Protein AF-0000000084680412 (afdb_homodimer)

Secondary structure (DSSP, 8-state):
---EEEEEEEEES-HHHHHIIIIIIS-PEEEEEEEETTEEEEEEESSSSS-SEEEEE--SBS--TTBSEEEEEEEE-SSHHHHHHHHHHHHHTT--BSSSS-EESSTT-S-EEEEEE-TT--EEEEEESSS-TTS--S-SSS-GGG--/---EEEEEEEEES-HHHHHIIIIIIT-PEEEEEEEETTEEEEEEESSSSS-SEEEEE--SBS--TTBSEEEEEEEE-SSHHHHHHHHHHHHHTTPPBSSSS-EESSTT-S-EEEEEE-TT--EEEEEESSS-TTS--S-SSS-GGG--

Nearest PDB structures (foldseek):
  3ct8-assembly1_A-2  TM=6.977E-01  e=7.876E-08  Halalkalibacterium halodurans C-125
  3ey7-assembly1_B  TM=6.812E-01  e=2.584E-07  Vibrio cholerae
  3hnq-assembly1_A  TM=6.273E-01  e=2.012E-07  Salmonella enterica subsp. enterica serovar Typhimurium
  3ey8-assembly1_A  TM=6.634E-01  e=2.453E-06  Vibrio cholerae
  6p29-assembly1_A  TM=6.120E-01  e=6.672E-06  Pseudoalteromonas luteoviolacea

InterPro domains:
  IPR004360 Glyoxalase/fosfomycin resistance/dioxygenase domain [PF00903] (6-126)
  IPR018146 Glyoxalase I, conserved site [PS00934] (7-28)
  IPR029068 Glyoxalase/Bleomycin resistance protein/Dihydroxybiphenyl dioxygenase [G3DSA:3.10.180.10] (1-134)
  IPR029068 Glyoxalase/Bleomycin resistance protein/Dihydroxybiphenyl dioxygenase [SSF54593] (1-136)
  IPR037523 Vicinal oxygen chelate (VOC), core domain [PS51819] (4-129)
  IPR051332 Fosfomycin Resistance Enzymes [PTHR36113] (7-128)

Solvent-accessible surface area (backbone atoms only — not comparable to full-atom values): 14958 Å² total; per-residue (Å²): 139,61,53,37,86,45,30,40,30,28,19,29,67,47,56,67,65,49,43,50,44,46,32,68,63,63,54,34,37,80,74,48,73,51,61,49,100,86,33,39,34,37,32,24,12,56,80,63,92,54,57,43,38,33,42,33,37,62,15,79,41,53,40,60,68,52,25,14,33,44,53,33,44,30,28,32,39,94,36,58,70,55,47,50,52,46,48,52,47,38,51,75,71,65,47,52,61,72,50,85,59,64,29,6,37,30,71,66,27,37,26,20,32,36,38,33,32,50,98,49,54,37,41,35,32,45,26,23,76,49,82,19,43,86,29,56,33,93,30,85,81,39,57,36,87,75,73,110,138,62,52,36,85,45,30,40,30,29,20,29,66,46,57,68,64,48,46,52,44,46,32,68,62,62,54,35,38,82,74,47,72,52,61,48,100,85,33,40,36,36,31,24,13,56,81,62,93,54,58,44,38,30,40,33,37,60,16,79,39,54,42,60,68,52,25,15,33,43,52,33,45,29,28,29,38,92,37,57,68,56,47,51,52,47,48,54,47,38,50,75,71,64,46,54,60,72,52,84,59,62,27,7,38,30,71,67,27,37,26,20,31,36,37,32,33,50,98,48,55,37,41,35,33,46,27,24,77,49,83,18,42,85,30,57,33,92,31,86,81,38,57,35,89,76,71,110

Organism: Streptomyces collinus (strain DSM 40733 / Tue 365) (NCBI:txid1214242)

pLDDT: mean 94.92, std 5.34, range [58.56, 98.81]

Sequence (296 aa):
MTLRTGHTGLNVTDLDRSLAFYRDVLGFALLAEGKEDDRRFAFLGDGGDLPVLTLWQQADGGYDGSRAGLHHLAFTADTVERVREYETALRAAGAEFAHEGLVAHREGSASGGIFFHDPDGIRLEISVPDGAEGAPAPHASAPTCGFFMTLRTGHTGLNVTDLDRSLAFYRDVLGFALLAEGKEDDRRFAFLGDGGDLPVLTLWQQADGGYDGSRAGLHHLAFTADTVERVREYETALRAAGAEFAHEGLVAHREGSASGGIFFHDPDGIRLEISVPDGAEGAPAPHASAPTCGFF

Radius of gyration: 18.23 Å; Cα contacts (8 Å, |Δi|>4): 781; chains: 2; bounding box: 41×48×37 Å

Structure (mmCIF, N/CA/C/O backbone):
data_AF-0000000084680412-model_v1
#
loop_
_entity.id
_entity.type
_entity.pdbx_description
1 polymer 'Lactoylglutathione lyase'
#
loop_
_atom_site.group_PDB
_atom_site.id
_atom_site.type_symbol
_atom_site.label_atom_id
_atom_site.label_alt_id
_atom_site.label_comp_id
_atom_site.label_asym_id
_atom_site.label_entity_id
_atom_site.label_seq_id
_atom_site.pdbx_PDB_ins_code
_atom_site.Cartn_x
_atom_site.Cartn_y
_atom_site.Cartn_z
_atom_site.occupancy
_atom_site.B_iso_or_equiv
_atom_site.auth_seq_id
_atom_site.auth_comp_id
_atom_site.auth_asym_id
_atom_site.auth_atom_id
_atom_site.pdbx_PDB_model_num
ATOM 1 N N . MET A 1 1 ? -9.719 -17.891 7.43 1 58.56 1 MET A N 1
ATOM 2 C CA . MET A 1 1 ? -8.297 -17.625 7.559 1 58.56 1 MET A CA 1
ATOM 3 C C . MET A 1 1 ? -7.906 -16.375 6.762 1 58.56 1 MET A C 1
ATOM 5 O O . MET A 1 1 ? -8.234 -16.2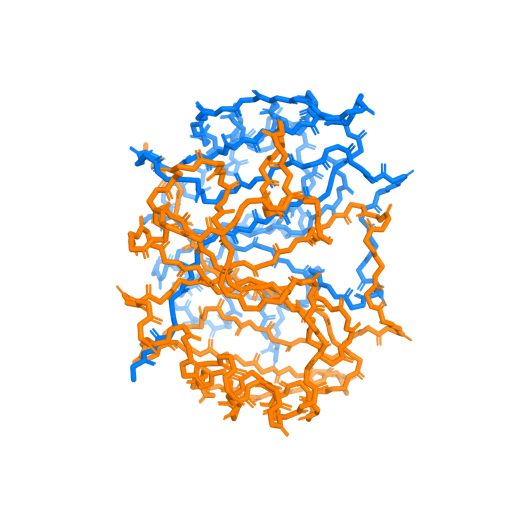66 5.582 1 58.56 1 MET A O 1
ATOM 9 N N . THR A 1 2 ? -7.551 -15.227 7.453 1 80.19 2 THR A N 1
ATOM 10 C CA . THR A 1 2 ? -7.656 -13.867 6.945 1 80.19 2 THR A CA 1
ATOM 11 C C . THR A 1 2 ? -6.297 -13.359 6.473 1 80.19 2 THR A C 1
ATOM 13 O O . THR A 1 2 ? -5.27 -13.641 7.098 1 80.19 2 THR A O 1
ATOM 16 N N . LEU A 1 3 ? -6.168 -12.93 5.285 1 93.12 3 LEU A N 1
ATOM 17 C CA . LEU A 1 3 ? -4.973 -12.273 4.773 1 93.12 3 LEU A CA 1
ATOM 18 C C . LEU A 1 3 ? -4.594 -11.078 5.641 1 93.12 3 LEU A C 1
ATOM 20 O O . LEU A 1 3 ? -5.473 -10.367 6.145 1 93.12 3 LEU A O 1
ATOM 24 N N . ARG A 1 4 ? -3.287 -10.984 5.805 1 93.75 4 ARG A N 1
ATOM 25 C CA . ARG A 1 4 ? -2.768 -9.812 6.504 1 93.75 4 ARG A CA 1
ATOM 26 C C . ARG A 1 4 ? -1.977 -8.922 5.559 1 93.75 4 ARG A C 1
ATOM 28 O O . ARG A 1 4 ? -1.575 -9.352 4.477 1 93.75 4 ARG A O 1
ATOM 35 N N . THR A 1 5 ? -1.816 -7.73 6.016 1 94.75 5 THR A N 1
ATOM 36 C CA . THR A 1 5 ? -0.982 -6.824 5.234 1 94.75 5 THR A CA 1
ATOM 37 C C . THR A 1 5 ? 0.46 -7.324 5.188 1 94.75 5 THR A C 1
ATOM 39 O O . THR A 1 5 ? 1.017 -7.727 6.211 1 94.75 5 THR A O 1
ATOM 42 N N . GLY A 1 6 ? 1.019 -7.379 4.074 1 95.88 6 GLY A N 1
ATOM 43 C CA . GLY A 1 6 ? 2.436 -7.652 3.898 1 95.88 6 GLY A CA 1
ATOM 44 C C . GLY A 1 6 ? 3.266 -6.402 3.676 1 95.88 6 GLY A C 1
ATOM 45 O O . GLY A 1 6 ? 3.377 -5.559 4.566 1 95.88 6 GLY A O 1
ATOM 46 N N . HIS A 1 7 ? 3.822 -6.277 2.406 1 97.25 7 HIS A N 1
ATOM 47 C CA . HIS A 1 7 ? 4.586 -5.082 2.072 1 97.25 7 HIS A CA 1
ATOM 48 C C . HIS A 1 7 ? 3.973 -4.352 0.88 1 97.25 7 HIS A C 1
ATOM 50 O O . HIS A 1 7 ? 3.178 -4.934 0.135 1 97.25 7 HIS A O 1
ATOM 56 N N . THR A 1 8 ? 4.324 -3.137 0.812 1 98.5 8 THR A N 1
ATOM 57 C CA . THR A 1 8 ? 3.926 -2.314 -0.326 1 98.5 8 THR A CA 1
ATOM 58 C C . THR A 1 8 ? 5.145 -1.908 -1.15 1 98.5 8 THR A C 1
ATOM 60 O O . THR A 1 8 ? 6.145 -1.439 -0.602 1 98.5 8 THR A O 1
ATOM 63 N N . GLY A 1 9 ? 5.078 -2.195 -2.414 1 98.56 9 GLY A N 1
ATOM 64 C CA . GLY A 1 9 ? 6.082 -1.687 -3.334 1 98.56 9 GLY A CA 1
ATOM 65 C C . GLY A 1 9 ? 5.68 -0.381 -3.994 1 98.56 9 GLY A C 1
ATOM 66 O O . GLY A 1 9 ? 4.535 -0.222 -4.422 1 98.56 9 GLY A O 1
ATOM 67 N N . LEU A 1 10 ? 6.59 0.512 -4.121 1 98.81 10 LEU A N 1
ATOM 68 C CA . LEU A 1 10 ? 6.363 1.787 -4.797 1 98.81 10 LEU A CA 1
ATOM 69 C C . LEU A 1 10 ? 7.305 1.951 -5.98 1 98.81 10 LEU A C 1
ATOM 71 O O . LEU A 1 10 ? 8.5 1.675 -5.871 1 98.81 10 LEU A O 1
ATOM 75 N N . ASN A 1 11 ? 6.727 2.324 -7.082 1 98.56 11 ASN A N 1
ATOM 76 C CA . ASN A 1 11 ? 7.559 2.863 -8.148 1 98.56 11 ASN A CA 1
ATOM 77 C C . ASN A 1 11 ? 8.008 4.289 -7.844 1 98.56 11 ASN A C 1
ATOM 79 O O . ASN A 1 11 ? 7.207 5.125 -7.434 1 98.56 11 ASN A O 1
ATOM 83 N N . VAL A 1 12 ? 9.25 4.559 -8.094 1 98.69 12 VAL A N 1
ATOM 84 C CA . VAL A 1 12 ? 9.773 5.898 -7.867 1 98.69 12 VAL A CA 1
ATOM 85 C C . VAL A 1 12 ? 10.625 6.332 -9.062 1 98.69 12 VAL A C 1
ATOM 87 O O . VAL A 1 12 ? 11.078 5.496 -9.844 1 98.69 12 VAL A O 1
ATOM 90 N N . THR A 1 13 ? 10.836 7.633 -9.234 1 98.62 13 THR A N 1
ATOM 91 C CA . THR A 1 13 ? 11.602 8.156 -10.367 1 98.62 13 THR A CA 1
ATOM 92 C C . THR A 1 13 ? 13.094 8.188 -10.039 1 98.62 13 THR A C 1
ATOM 94 O O . THR A 1 13 ? 13.93 8.102 -10.945 1 98.62 13 THR A O 1
ATOM 97 N N . ASP A 1 14 ? 13.438 8.32 -8.789 1 98.56 14 ASP A N 1
ATOM 98 C CA . ASP A 1 14 ? 14.812 8.445 -8.312 1 98.56 14 ASP A CA 1
ATOM 99 C C . ASP A 1 14 ? 14.977 7.785 -6.945 1 98.56 14 ASP A C 1
ATOM 101 O O . ASP A 1 14 ? 14.477 8.297 -5.938 1 98.56 14 ASP A O 1
ATOM 105 N N . LEU A 1 15 ? 15.742 6.68 -6.879 1 98.62 15 LEU A N 1
ATOM 106 C CA . LEU A 1 15 ? 15.828 5.867 -5.672 1 98.62 15 LEU A CA 1
ATOM 107 C C . LEU A 1 15 ? 16.547 6.625 -4.555 1 98.62 15 LEU A C 1
ATOM 109 O O . LEU A 1 15 ? 16.125 6.559 -3.395 1 98.62 15 LEU A O 1
ATOM 113 N N . ASP A 1 16 ? 17.578 7.352 -4.91 1 98.62 16 ASP A N 1
ATOM 114 C CA . ASP A 1 16 ? 18.328 8.078 -3.893 1 98.62 16 ASP A CA 1
ATOM 115 C C . ASP A 1 16 ? 17.453 9.133 -3.221 1 98.62 16 ASP A C 1
ATOM 117 O O . ASP A 1 16 ? 17.484 9.289 -1.997 1 98.62 16 ASP A O 1
ATOM 121 N N . ARG A 1 17 ? 16.766 9.828 -3.996 1 98.56 17 ARG A N 1
ATOM 122 C CA . ARG A 1 17 ? 15.867 10.852 -3.479 1 98.56 17 ARG A CA 1
ATOM 123 C C . ARG A 1 17 ? 14.789 10.242 -2.594 1 98.56 17 ARG A C 1
ATOM 125 O O . ARG A 1 17 ? 14.477 10.773 -1.525 1 98.56 17 ARG A O 1
ATOM 132 N N . SER A 1 18 ? 14.242 9.164 -3.049 1 98.81 18 SER A N 1
ATOM 133 C CA . SER A 1 18 ? 13.203 8.492 -2.271 1 98.81 18 SER A CA 1
ATOM 134 C C . SER A 1 18 ? 13.773 7.898 -0.989 1 98.81 18 SER A C 1
ATOM 136 O O . SER A 1 18 ? 13.125 7.934 0.058 1 98.81 18 SER A O 1
ATOM 138 N N . LEU A 1 19 ? 14.938 7.336 -1.037 1 98.56 19 LEU A N 1
ATOM 139 C CA . LEU A 1 19 ? 15.578 6.801 0.162 1 98.56 19 LEU A CA 1
ATOM 140 C C . LEU A 1 19 ? 15.828 7.91 1.18 1 98.56 19 LEU A C 1
ATOM 142 O O . LEU A 1 19 ? 15.625 7.711 2.381 1 98.56 19 LEU A O 1
ATOM 146 N N . ALA A 1 20 ? 16.281 9.023 0.717 1 98.38 20 ALA A N 1
ATOM 147 C CA . ALA A 1 20 ? 16.484 10.156 1.609 1 98.38 20 ALA A CA 1
ATOM 148 C C . ALA A 1 20 ? 15.188 10.516 2.344 1 98.38 20 ALA A C 1
ATOM 150 O O . ALA A 1 20 ? 15.219 10.859 3.527 1 98.38 20 ALA A O 1
ATOM 151 N N . PHE A 1 21 ? 14.125 10.383 1.693 1 98.62 21 PHE A N 1
ATOM 152 C CA . PHE A 1 21 ? 12.836 10.734 2.27 1 98.62 21 PHE A CA 1
ATOM 153 C C . PHE A 1 21 ? 12.352 9.641 3.213 1 98.62 21 PHE A C 1
ATOM 155 O O . PHE A 1 21 ? 12.094 9.898 4.391 1 98.62 21 PHE A O 1
ATOM 162 N N . TYR A 1 22 ? 12.242 8.398 2.76 1 98.38 22 TYR A N 1
ATOM 163 C CA . TYR A 1 22 ? 11.625 7.32 3.521 1 98.38 22 TYR A CA 1
ATOM 164 C C . TYR A 1 22 ? 12.555 6.828 4.625 1 98.38 22 TYR A C 1
ATOM 166 O O . TYR A 1 22 ? 12.102 6.488 5.719 1 98.38 22 TYR A O 1
ATOM 174 N N . ARG A 1 23 ? 13.797 6.766 4.348 1 97.31 23 ARG A N 1
ATOM 175 C CA . ARG A 1 23 ? 14.758 6.301 5.34 1 97.31 23 ARG A CA 1
ATOM 176 C C . ARG A 1 23 ? 15.109 7.414 6.324 1 97.31 23 ARG A C 1
ATOM 178 O O . ARG A 1 23 ? 14.984 7.238 7.539 1 97.31 23 ARG A O 1
ATOM 185 N N . ASP A 1 24 ? 15.438 8.555 5.809 1 97 24 ASP A N 1
ATOM 186 C CA . ASP A 1 24 ? 16.047 9.57 6.664 1 97 24 ASP A CA 1
ATOM 187 C C . ASP A 1 24 ? 14.969 10.43 7.328 1 97 24 ASP A C 1
ATOM 189 O O . ASP A 1 24 ? 15.133 10.859 8.469 1 97 24 ASP A O 1
ATOM 193 N N . VAL A 1 25 ? 13.914 10.75 6.641 1 97.44 25 VAL A N 1
ATOM 194 C CA . VAL A 1 25 ? 12.875 11.609 7.199 1 97.44 25 VAL A CA 1
ATOM 195 C C . VAL A 1 25 ? 11.859 10.766 7.953 1 97.44 25 VAL A C 1
ATOM 197 O O . VAL A 1 25 ? 11.531 11.055 9.109 1 97.44 25 VAL A O 1
ATOM 200 N N . LEU A 1 26 ? 11.406 9.656 7.328 1 97.5 26 LEU A N 1
ATOM 201 C CA . LEU A 1 26 ? 10.359 8.859 7.953 1 97.5 26 LEU A CA 1
ATOM 202 C C . LEU A 1 26 ? 10.953 7.797 8.875 1 97.5 26 LEU A C 1
ATOM 204 O O . LEU A 1 26 ? 10.258 7.23 9.711 1 97.5 26 LEU A O 1
ATOM 208 N N . GLY A 1 27 ? 12.211 7.406 8.672 1 96.56 27 GLY A N 1
ATOM 209 C CA . GLY A 1 27 ? 12.922 6.609 9.656 1 96.56 27 GLY A CA 1
ATOM 210 C C . GLY A 1 27 ? 12.836 5.117 9.391 1 96.56 27 GLY A C 1
ATOM 211 O O . GLY A 1 27 ? 13.094 4.305 10.281 1 96.56 27 GLY A O 1
ATOM 212 N N . PHE A 1 28 ? 12.445 4.727 8.195 1 97.38 28 PHE A N 1
ATOM 213 C CA . PHE A 1 28 ? 12.469 3.303 7.871 1 97.38 28 PHE A CA 1
ATOM 214 C C . PHE A 1 28 ? 13.898 2.791 7.781 1 97.38 28 PHE A C 1
ATOM 216 O O . PHE A 1 28 ? 14.797 3.512 7.336 1 97.38 28 PHE A O 1
ATOM 223 N N . ALA A 1 29 ? 14.07 1.533 8.141 1 96.81 29 ALA A N 1
ATOM 224 C CA . ALA A 1 29 ? 15.391 0.913 8.102 1 96.81 29 ALA A CA 1
ATOM 225 C C . ALA A 1 29 ? 15.68 0.33 6.727 1 96.81 29 ALA A C 1
ATOM 227 O O . ALA A 1 29 ? 14.844 -0.38 6.156 1 96.81 29 ALA A O 1
ATOM 228 N N . LEU A 1 30 ? 16.859 0.598 6.211 1 97.25 30 LEU A N 1
ATOM 229 C CA . LEU A 1 30 ? 17.281 -0.023 4.961 1 97.25 30 LEU A CA 1
ATOM 230 C C . LEU A 1 30 ? 17.719 -1.466 5.195 1 97.25 30 LEU A C 1
ATOM 232 O O . LEU A 1 30 ? 18.688 -1.717 5.918 1 97.25 30 LEU A O 1
ATOM 236 N N . LEU A 1 31 ? 17.062 -2.354 4.598 1 96.94 31 LEU A N 1
ATOM 237 C CA . LEU A 1 31 ? 17.359 -3.77 4.789 1 96.94 31 LEU A CA 1
ATOM 238 C C . LEU A 1 31 ? 18.266 -4.289 3.678 1 96.94 31 LEU A C 1
ATOM 240 O O . LEU A 1 31 ? 19.125 -5.141 3.92 1 96.94 31 LEU A O 1
ATOM 244 N N . ALA A 1 32 ? 17.969 -3.865 2.467 1 95.94 32 ALA A N 1
ATOM 245 C CA . ALA A 1 32 ? 18.719 -4.316 1.303 1 95.94 32 ALA A CA 1
ATOM 246 C C . ALA A 1 32 ? 18.578 -3.34 0.14 1 95.94 32 ALA A C 1
ATOM 248 O O . ALA A 1 32 ? 17.594 -2.609 0.054 1 95.94 32 ALA A O 1
ATOM 249 N N . GLU A 1 33 ? 19.562 -3.301 -0.66 1 96.31 33 GLU A N 1
ATOM 250 C CA . GLU A 1 33 ? 19.562 -2.586 -1.934 1 96.31 33 GLU A CA 1
ATOM 251 C C . GLU A 1 33 ? 20.141 -3.453 -3.051 1 96.31 33 GLU A C 1
ATOM 253 O O . GLU A 1 33 ? 20.953 -4.34 -2.799 1 96.31 33 GLU A O 1
ATOM 258 N N . GLY A 1 34 ? 19.641 -3.156 -4.223 1 94.75 34 GLY A N 1
ATOM 259 C CA . GLY A 1 34 ? 20.156 -3.896 -5.363 1 94.75 34 GLY A CA 1
ATOM 260 C C . GLY A 1 34 ? 19.766 -3.287 -6.699 1 94.75 34 GLY A C 1
ATOM 261 O O . GLY A 1 34 ? 19.297 -2.146 -6.754 1 94.75 34 GLY A O 1
ATOM 262 N N . LYS A 1 35 ? 20.172 -3.984 -7.672 1 92.38 35 LYS A N 1
ATOM 263 C CA . LYS A 1 35 ? 19.844 -3.568 -9.031 1 92.38 35 LYS A CA 1
ATOM 264 C C . LYS A 1 35 ? 19.656 -4.773 -9.945 1 92.38 35 LYS A C 1
ATOM 266 O O . LYS A 1 35 ? 20.219 -5.84 -9.703 1 92.38 35 LYS A O 1
ATOM 271 N N . GLU A 1 36 ? 18.703 -4.574 -10.828 1 85.62 36 GLU A N 1
ATOM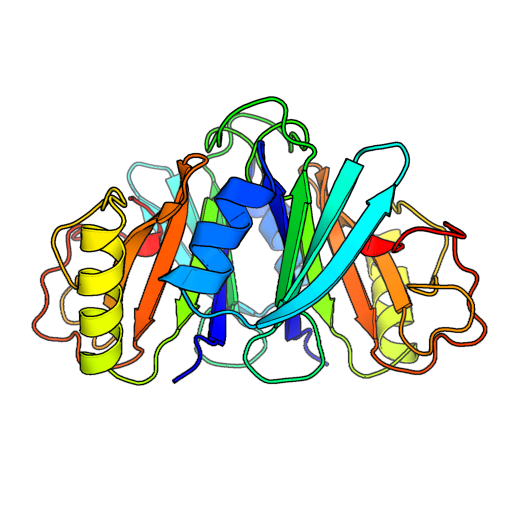 272 C CA . GLU A 1 36 ? 18.531 -5.48 -11.953 1 85.62 36 GLU A CA 1
ATOM 273 C C . GLU A 1 36 ? 18.5 -4.715 -13.273 1 85.62 36 GLU A C 1
ATOM 275 O O . GLU A 1 36 ? 17.688 -3.816 -13.461 1 85.62 36 GLU A O 1
ATOM 280 N N . ASP A 1 37 ? 19.25 -5.172 -14.289 1 83.81 37 ASP A N 1
ATOM 281 C CA . ASP A 1 37 ? 19.359 -4.52 -15.594 1 83.81 37 ASP A CA 1
ATOM 282 C C . ASP A 1 37 ? 19.359 -3 -15.445 1 83.81 37 ASP A C 1
ATOM 284 O O . ASP A 1 37 ? 18.625 -2.303 -16.141 1 83.81 37 ASP A O 1
ATOM 288 N N . ASP A 1 38 ? 19.938 -2.436 -14.477 1 83 38 ASP A N 1
ATOM 289 C CA . ASP A 1 38 ? 20.172 -1.017 -14.219 1 83 38 ASP A CA 1
ATOM 290 C C . ASP A 1 38 ? 19 -0.4 -13.453 1 83 38 ASP A C 1
ATOM 292 O O . ASP A 1 38 ? 18.969 0.811 -13.227 1 83 38 ASP A O 1
ATOM 296 N N . ARG A 1 39 ? 18.031 -1.213 -13.211 1 89.75 39 ARG A N 1
ATOM 297 C CA . ARG A 1 39 ? 16.938 -0.73 -12.375 1 89.75 39 ARG A CA 1
ATOM 298 C C . ARG A 1 39 ? 17.203 -1.004 -10.898 1 89.75 39 ARG A C 1
ATOM 300 O O . ARG A 1 39 ? 17.172 -2.156 -10.461 1 89.75 39 ARG A O 1
ATOM 307 N N . ARG A 1 40 ? 17.359 -0.005 -10.188 1 97.19 40 ARG A N 1
ATOM 308 C CA . ARG A 1 40 ? 17.719 -0.087 -8.773 1 97.19 40 ARG A CA 1
ATOM 309 C C . ARG A 1 40 ? 16.484 -0.301 -7.906 1 97.19 40 ARG A C 1
ATOM 311 O O . ARG A 1 40 ? 15.383 0.103 -8.273 1 97.19 40 ARG A O 1
ATOM 318 N N . PHE A 1 41 ? 16.719 -0.979 -6.801 1 97.81 41 PHE A N 1
ATOM 319 C CA . PHE A 1 41 ? 15.633 -1.171 -5.848 1 97.81 41 PHE A CA 1
ATOM 320 C C . PHE A 1 41 ? 16.156 -1.182 -4.418 1 97.81 41 PHE A C 1
ATOM 322 O O . PHE A 1 41 ? 17.375 -1.303 -4.203 1 97.81 41 PHE A O 1
ATOM 329 N N . ALA A 1 42 ? 15.266 -1.002 -3.465 1 98.25 42 ALA A N 1
ATOM 330 C CA . ALA A 1 42 ? 15.617 -1.039 -2.047 1 98.25 42 ALA A CA 1
ATOM 331 C C . ALA A 1 42 ? 14.477 -1.625 -1.219 1 98.25 42 ALA A C 1
ATOM 333 O O . ALA A 1 42 ? 13.297 -1.393 -1.516 1 98.25 42 ALA A O 1
ATOM 334 N N . PHE A 1 43 ? 14.828 -2.375 -0.205 1 97.69 43 PHE A N 1
ATOM 335 C CA . PHE A 1 43 ? 13.891 -2.91 0.779 1 97.69 43 PHE A CA 1
ATOM 336 C C . PHE A 1 43 ? 14.031 -2.18 2.109 1 97.69 43 PHE A C 1
ATOM 338 O O . PHE A 1 43 ? 15.133 -2.039 2.635 1 97.69 43 PHE A O 1
ATOM 345 N N . LEU A 1 44 ? 12.867 -1.721 2.58 1 97.88 44 LEU A N 1
ATOM 346 C CA . LEU A 1 44 ? 12.852 -0.967 3.828 1 97.88 44 LEU A CA 1
ATOM 347 C C . LEU A 1 44 ? 11.992 -1.669 4.875 1 97.88 44 LEU A C 1
ATOM 349 O O . LEU A 1 44 ? 10.938 -2.221 4.551 1 97.88 44 LEU A O 1
ATOM 353 N N . GLY A 1 45 ? 12.477 -1.652 6.137 1 96.62 45 GLY A N 1
ATOM 354 C CA . GLY A 1 45 ? 11.766 -2.26 7.254 1 96.62 45 GLY A CA 1
ATOM 355 C C . GLY A 1 45 ? 11.391 -1.265 8.336 1 96.62 45 GLY A C 1
ATOM 356 O O . GLY A 1 45 ? 11.797 -0.103 8.281 1 96.62 45 GLY A O 1
ATOM 357 N N . ASP A 1 46 ? 10.539 -1.689 9.281 1 94.25 46 ASP A N 1
ATOM 358 C CA . ASP A 1 46 ? 10.094 -0.85 10.383 1 94.25 46 ASP A CA 1
ATOM 359 C C . ASP A 1 46 ? 10.711 -1.307 11.703 1 94.25 46 ASP A C 1
ATOM 361 O O . ASP A 1 46 ? 10.102 -1.159 12.766 1 94.25 46 ASP A O 1
ATOM 365 N N . GLY A 1 47 ? 11.859 -1.863 11.68 1 88.62 47 GLY A N 1
ATOM 366 C CA . GLY A 1 47 ? 12.539 -2.34 12.875 1 88.62 47 GLY A CA 1
ATOM 367 C C . GLY A 1 47 ? 12.703 -3.848 12.906 1 88.62 47 GLY A C 1
ATOM 368 O O . GLY A 1 47 ? 13.492 -4.375 13.688 1 88.62 47 GLY A O 1
ATOM 369 N N . GLY A 1 48 ? 11.922 -4.609 12.109 1 87.69 48 GLY A N 1
ATOM 370 C CA . GLY A 1 48 ? 12.078 -6.047 11.945 1 87.69 48 GLY A CA 1
ATOM 371 C C . GLY A 1 48 ? 12.953 -6.422 10.766 1 87.69 48 GLY A C 1
ATOM 372 O O . GLY A 1 48 ? 13.625 -5.566 10.195 1 87.69 48 GLY A O 1
ATOM 373 N N . ASP A 1 49 ? 12.945 -7.676 10.484 1 88.94 49 ASP A N 1
ATOM 374 C CA . ASP A 1 49 ? 13.836 -8.195 9.453 1 88.94 49 ASP A CA 1
ATOM 375 C C . ASP A 1 49 ? 13.109 -8.32 8.117 1 88.94 49 ASP A C 1
ATOM 377 O O . ASP A 1 49 ? 13.727 -8.648 7.098 1 88.94 49 ASP A O 1
ATOM 381 N N . LEU A 1 50 ? 11.867 -8.039 8.141 1 90.25 50 LEU A N 1
ATOM 382 C CA . LEU A 1 50 ? 11.094 -8.164 6.91 1 90.25 50 LEU A CA 1
ATOM 383 C C . LEU A 1 50 ? 10.812 -6.793 6.301 1 90.25 50 LEU A C 1
ATOM 385 O O . LEU A 1 50 ? 10.562 -5.828 7.027 1 90.25 50 LEU A O 1
ATOM 389 N N . PRO A 1 51 ? 10.828 -6.77 5.004 1 95 51 PRO A N 1
ATOM 390 C CA . PRO A 1 51 ? 10.469 -5.492 4.379 1 95 51 PRO A CA 1
ATOM 391 C C . PRO A 1 51 ? 8.992 -5.141 4.559 1 95 51 PRO A C 1
ATOM 393 O O . PRO A 1 51 ? 8.133 -6.027 4.516 1 95 51 PRO A O 1
ATOM 396 N N . VAL A 1 52 ? 8.742 -3.871 4.777 1 96.69 52 VAL A N 1
ATOM 397 C CA . VAL A 1 52 ? 7.371 -3.383 4.82 1 96.69 52 VAL A CA 1
ATOM 398 C C . VAL A 1 52 ? 7.121 -2.432 3.65 1 96.69 52 VAL A C 1
ATOM 400 O O . VAL A 1 52 ? 5.973 -2.189 3.27 1 96.69 52 VAL A O 1
ATOM 403 N N . LEU A 1 53 ? 8.172 -1.85 3.154 1 97.88 53 LEU A N 1
ATOM 404 C CA . LEU A 1 53 ? 8.156 -0.952 2.006 1 97.88 53 LEU A CA 1
ATOM 405 C C . LEU A 1 53 ? 9.297 -1.281 1.047 1 97.88 53 LEU A C 1
ATOM 407 O O . LEU A 1 53 ? 10.438 -1.477 1.475 1 97.88 53 LEU A O 1
ATOM 411 N N . THR A 1 54 ? 8.961 -1.447 -0.184 1 98.19 54 THR A N 1
ATOM 412 C CA . THR A 1 54 ? 10.008 -1.625 -1.189 1 98.19 54 THR A CA 1
ATOM 413 C C . THR A 1 54 ? 9.93 -0.528 -2.248 1 98.19 54 THR A C 1
ATOM 415 O O . THR A 1 54 ? 8.836 -0.074 -2.6 1 98.19 54 THR A O 1
ATOM 418 N N . LEU A 1 55 ? 11.055 -0.053 -2.682 1 98.62 55 LEU A N 1
ATOM 419 C CA . LEU A 1 55 ? 11.156 1.01 -3.676 1 98.62 55 LEU A CA 1
ATOM 420 C C . LEU A 1 55 ? 11.797 0.492 -4.961 1 98.62 55 LEU A C 1
ATOM 422 O O . LEU A 1 55 ? 12.828 -0.174 -4.922 1 98.62 55 LEU A O 1
ATOM 426 N N . TRP A 1 56 ? 11.18 0.794 -6.043 1 98.12 56 TRP A N 1
ATOM 427 C CA . TRP A 1 56 ? 11.641 0.354 -7.355 1 98.12 56 TRP A CA 1
ATOM 428 C C . TRP A 1 56 ? 11.82 1.542 -8.297 1 98.12 56 TRP A C 1
ATOM 430 O O . TRP A 1 56 ? 10.852 2.227 -8.633 1 98.12 56 TRP A O 1
ATOM 440 N N . GLN A 1 57 ? 13.047 1.795 -8.68 1 98.06 57 GLN A N 1
ATOM 441 C CA . GLN A 1 57 ? 13.289 2.898 -9.602 1 98.06 57 GLN A CA 1
ATOM 442 C C . GLN A 1 57 ? 12.898 2.52 -11.031 1 98.06 57 GLN A C 1
ATOM 444 O O . GLN A 1 57 ? 13.758 2.189 -11.852 1 98.06 57 GLN A O 1
ATOM 449 N N . GLN A 1 58 ? 11.578 2.676 -11.273 1 96.06 58 GLN A N 1
ATOM 450 C CA . GLN A 1 58 ? 11.078 2.262 -12.578 1 96.06 58 GLN A CA 1
ATOM 451 C C . GLN A 1 58 ? 10.055 3.262 -13.117 1 96.06 58 GLN A C 1
ATOM 453 O O . GLN A 1 58 ? 9.516 3.08 -14.211 1 96.06 58 GLN A O 1
ATOM 458 N N . ALA A 1 59 ? 9.797 4.316 -12.406 1 97.62 59 ALA A N 1
ATOM 459 C CA . ALA A 1 59 ? 8.797 5.297 -12.828 1 97.62 59 ALA A CA 1
ATOM 460 C C . ALA A 1 59 ? 9.383 6.262 -13.852 1 97.62 59 ALA A C 1
ATOM 462 O O . ALA A 1 59 ? 10.492 6.777 -13.672 1 97.62 59 ALA A O 1
ATOM 463 N N . ASP A 1 60 ? 8.617 6.461 -14.859 1 97.44 60 ASP A N 1
ATOM 464 C CA . ASP A 1 60 ? 9.023 7.398 -15.906 1 97.44 60 ASP A CA 1
ATOM 465 C C . ASP A 1 60 ? 8.633 8.828 -15.539 1 97.44 60 ASP A C 1
ATOM 467 O O . ASP A 1 60 ? 9.094 9.781 -16.172 1 97.44 60 ASP A O 1
ATOM 471 N N . GLY A 1 61 ? 7.77 8.977 -14.578 1 97.88 61 GLY A N 1
ATOM 472 C CA . GLY A 1 61 ? 7.262 10.273 -14.156 1 97.88 61 GLY A CA 1
ATOM 473 C C . GLY A 1 61 ? 6.609 10.242 -12.781 1 97.88 61 GLY A C 1
ATOM 474 O O . GLY A 1 61 ? 6.609 9.203 -12.117 1 97.88 61 GLY A O 1
ATOM 475 N N . GLY A 1 62 ? 6.09 11.375 -12.359 1 98.31 62 GLY A N 1
ATOM 476 C CA . GLY A 1 62 ? 5.531 11.531 -11.023 1 98.31 62 GLY A CA 1
ATOM 477 C C . GLY A 1 62 ? 4.215 10.797 -10.844 1 98.31 62 GLY A C 1
ATOM 478 O O . GLY A 1 62 ? 3.697 10.195 -11.789 1 98.31 62 GLY A O 1
ATOM 479 N N . TYR A 1 63 ? 3.77 10.836 -9.688 1 98.25 63 TYR A N 1
ATOM 480 C CA . TYR A 1 63 ? 2.525 10.195 -9.281 1 98.25 63 TYR A CA 1
ATOM 481 C C . TYR A 1 63 ? 1.347 10.727 -10.086 1 98.25 63 TYR A C 1
ATOM 483 O O . TYR A 1 63 ? 1.249 11.938 -10.328 1 98.25 63 TYR A O 1
ATOM 491 N N . ASP A 1 64 ? 0.517 9.797 -10.484 1 96.56 64 ASP A N 1
ATOM 492 C CA . ASP A 1 64 ? -0.732 10.086 -11.188 1 96.56 64 ASP A CA 1
ATOM 493 C C . ASP A 1 64 ? -1.909 9.375 -10.523 1 96.56 64 ASP A C 1
ATOM 495 O O . ASP A 1 64 ? -2.092 8.164 -10.695 1 96.56 64 ASP A O 1
ATOM 499 N N . GLY A 1 65 ? -2.752 10.086 -9.82 1 96 65 GLY A N 1
ATOM 500 C CA . GLY A 1 65 ? -3.844 9.523 -9.039 1 96 65 GLY A CA 1
ATOM 501 C C . GLY A 1 65 ? -5.09 9.258 -9.867 1 96 65 GLY A C 1
ATOM 502 O O . GLY A 1 65 ? -6.117 8.836 -9.328 1 96 65 GLY A O 1
ATOM 503 N N . SER A 1 66 ? -4.996 9.508 -11.156 1 96.62 66 SER A N 1
ATOM 504 C CA . SER A 1 66 ? -6.184 9.352 -11.992 1 96.62 66 SER A CA 1
ATOM 505 C C . SER A 1 66 ? -6.301 7.926 -12.523 1 96.62 66 SER A C 1
ATOM 507 O O . SER A 1 66 ? -7.273 7.594 -13.203 1 96.62 66 SER A O 1
ATOM 509 N N . ARG A 1 67 ? -5.352 7.062 -12.273 1 97.69 67 ARG A N 1
ATOM 510 C CA . ARG A 1 67 ? -5.355 5.68 -12.727 1 97.69 67 ARG A CA 1
ATOM 511 C C . ARG A 1 67 ? -5.574 4.719 -11.562 1 97.69 67 ARG A C 1
ATOM 513 O O . ARG A 1 67 ? -5.414 5.098 -10.406 1 97.69 67 ARG A O 1
ATOM 520 N N . ALA A 1 68 ? -6.031 3.506 -11.93 1 98.69 68 ALA A N 1
ATOM 521 C CA . ALA A 1 68 ? -6.117 2.473 -10.898 1 98.69 68 ALA A CA 1
ATOM 522 C C . ALA A 1 68 ? -4.75 2.199 -10.281 1 98.69 68 ALA A C 1
ATOM 524 O O . ALA A 1 68 ? -3.73 2.234 -10.977 1 98.69 68 ALA A O 1
ATOM 525 N N . GLY A 1 69 ? -4.727 1.904 -9.109 1 98.5 69 GLY A N 1
ATOM 526 C CA . GLY A 1 69 ? -3.498 1.756 -8.344 1 98.5 69 GLY A CA 1
ATOM 527 C C . GLY A 1 69 ? -3.547 2.451 -7 1 98.5 69 GLY A C 1
ATOM 528 O O . GLY A 1 69 ? -4.59 2.469 -6.34 1 98.5 69 GLY A O 1
ATOM 529 N N . LEU A 1 70 ? -2.465 2.998 -6.613 1 98.75 70 LEU A N 1
ATOM 530 C CA . LEU A 1 70 ? -2.371 3.586 -5.281 1 98.75 70 LEU A CA 1
ATOM 531 C C . LEU A 1 70 ? -3.186 4.875 -5.195 1 98.75 70 LEU A C 1
ATOM 533 O O . LEU A 1 70 ? -3.006 5.781 -6.012 1 98.75 70 LEU A O 1
ATOM 537 N N . HIS A 1 71 ? -4.078 4.895 -4.289 1 98.56 71 HIS A N 1
ATOM 538 C CA . HIS A 1 71 ? -4.691 6.16 -3.906 1 98.56 71 HIS A CA 1
ATOM 539 C C . HIS A 1 71 ? -3.844 6.898 -2.875 1 98.56 71 HIS A C 1
ATOM 541 O O . HIS A 1 71 ? -3.482 8.062 -3.08 1 98.56 71 HIS A O 1
ATOM 547 N N . HIS A 1 72 ? -3.537 6.227 -1.796 1 98.62 72 HIS A N 1
ATOM 548 C CA . HIS A 1 72 ? -2.625 6.719 -0.771 1 98.62 72 HIS A CA 1
ATOM 549 C C . HIS A 1 72 ? -2.1 5.582 0.096 1 98.62 72 HIS A C 1
ATOM 551 O O . HIS A 1 72 ? -2.643 4.473 0.07 1 98.62 72 HIS A O 1
ATOM 557 N N . LEU A 1 73 ? -1.04 5.816 0.747 1 98.62 73 LEU A N 1
ATOM 558 C CA . LEU A 1 73 ? -0.444 4.887 1.698 1 98.62 73 LEU A CA 1
ATOM 559 C C . LEU A 1 73 ? -0.395 5.496 3.096 1 98.62 73 LEU A C 1
ATOM 561 O O . LEU A 1 73 ? 0.135 6.594 3.281 1 98.62 73 LEU A O 1
ATOM 565 N N . ALA A 1 74 ? -0.952 4.77 4.039 1 98.12 74 ALA A N 1
ATOM 566 C CA . ALA A 1 74 ? -1.02 5.273 5.41 1 98.12 74 ALA A CA 1
ATOM 567 C C . ALA A 1 74 ? -0.124 4.457 6.336 1 98.12 74 ALA A C 1
ATOM 569 O O . ALA A 1 74 ? -0.13 3.225 6.289 1 98.12 74 ALA A O 1
ATOM 570 N N . PHE A 1 75 ? 0.595 5.156 7.098 1 97.88 75 PHE A N 1
ATOM 571 C CA . PHE A 1 75 ? 1.319 4.586 8.227 1 97.88 75 PHE A CA 1
ATOM 572 C C . PHE A 1 75 ? 0.67 4.992 9.547 1 97.88 75 PHE A C 1
ATOM 574 O O . PHE A 1 75 ? -0.184 5.879 9.578 1 97.88 75 PHE A O 1
ATOM 581 N N . THR A 1 76 ? 1.047 4.293 10.57 1 96.44 76 THR A N 1
ATOM 582 C CA . THR A 1 76 ? 0.468 4.594 11.875 1 96.44 76 THR A CA 1
ATOM 583 C C . THR A 1 76 ? 1.562 4.887 12.898 1 96.44 76 THR A C 1
ATOM 585 O O . THR A 1 76 ? 2.6 4.219 12.914 1 96.44 76 THR A O 1
ATOM 588 N N . ALA A 1 77 ? 1.368 5.906 13.648 1 96 77 ALA A N 1
ATOM 589 C CA . ALA A 1 77 ? 2.174 6.215 14.828 1 96 77 ALA A CA 1
ATOM 590 C C . ALA A 1 77 ? 1.41 5.906 16.109 1 96 77 ALA A C 1
ATOM 592 O O . ALA A 1 77 ? 0.181 5.805 16.094 1 96 77 ALA A O 1
ATOM 593 N N . ASP A 1 78 ? 2.08 5.867 17.25 1 93 78 ASP A N 1
ATOM 594 C CA . ASP A 1 78 ? 1.469 5.418 18.5 1 93 78 ASP A CA 1
ATOM 595 C C . ASP A 1 78 ? 0.767 6.57 19.203 1 93 78 ASP A C 1
ATOM 597 O O . ASP A 1 78 ? -0.189 6.355 19.953 1 93 78 ASP A O 1
ATOM 601 N N . THR A 1 79 ? 1.341 7.75 18.984 1 94.56 79 THR A N 1
ATOM 602 C CA . THR A 1 79 ? 0.808 8.875 19.75 1 94.56 79 THR A CA 1
ATOM 603 C C . THR A 1 79 ? 0.734 10.125 18.875 1 94.56 79 THR A C 1
ATOM 605 O O . THR A 1 79 ? 1.446 10.242 17.875 1 94.56 79 THR A O 1
ATOM 608 N N . VAL A 1 80 ? -0.034 11 19.359 1 96 80 VAL A N 1
ATOM 609 C CA . VAL A 1 80 ? -0.166 12.297 18.688 1 96 80 VAL A CA 1
ATOM 610 C C . VAL A 1 80 ? 1.171 13.031 18.719 1 96 80 VAL A C 1
ATOM 612 O O . VAL A 1 80 ? 1.532 13.719 17.766 1 96 80 VAL A O 1
ATOM 615 N N . GLU A 1 81 ? 1.883 12.93 19.812 1 95.75 81 GLU A N 1
ATOM 616 C CA . GLU A 1 81 ? 3.189 13.57 19.938 1 95.75 81 GLU A CA 1
ATOM 617 C C . GLU A 1 81 ? 4.145 13.094 18.859 1 95.75 81 GLU A C 1
ATOM 619 O O . GLU A 1 81 ? 4.883 13.891 18.266 1 95.75 81 GLU A O 1
ATOM 624 N N . ARG A 1 82 ? 4.117 11.852 18.562 1 96.06 82 ARG A N 1
ATOM 625 C CA . ARG A 1 82 ? 4.973 11.305 17.516 1 96.06 82 ARG A CA 1
ATOM 626 C C . ARG A 1 82 ? 4.574 11.844 16.156 1 96.06 82 ARG A C 1
ATOM 628 O O . ARG A 1 82 ? 5.434 12.133 15.32 1 96.06 82 ARG A O 1
ATOM 635 N N . VAL A 1 83 ? 3.281 11.93 15.914 1 97.19 83 VAL A N 1
ATOM 636 C CA . VAL A 1 83 ? 2.803 12.5 14.656 1 97.19 83 VAL A CA 1
ATOM 637 C C . VAL A 1 83 ? 3.332 13.922 14.5 1 97.19 83 VAL A C 1
ATOM 639 O O . VAL A 1 83 ? 3.775 14.312 13.414 1 97.19 83 VAL A O 1
ATOM 642 N N . ARG A 1 84 ? 3.33 14.672 15.539 1 95.62 84 ARG A N 1
ATOM 643 C CA . ARG A 1 84 ? 3.812 16.047 15.5 1 95.62 84 ARG A CA 1
ATOM 644 C C . ARG A 1 84 ? 5.309 16.094 15.211 1 95.62 84 ARG A C 1
ATOM 646 O O . ARG A 1 84 ? 5.781 17 14.523 1 95.62 84 ARG A O 1
ATOM 653 N N . GLU A 1 85 ? 6.004 15.18 15.781 1 96.62 85 GLU A N 1
ATOM 654 C CA . GLU A 1 85 ? 7.43 15.086 15.484 1 96.62 85 GLU A CA 1
ATOM 655 C C . GLU A 1 85 ? 7.664 14.836 13.992 1 96.62 85 GLU A C 1
ATOM 657 O O . GLU A 1 85 ? 8.539 15.461 13.383 1 96.62 85 GLU A O 1
ATOM 662 N N . TYR A 1 86 ? 6.863 13.977 13.469 1 97.56 86 TYR A N 1
ATOM 663 C CA . TYR A 1 86 ? 6.984 13.711 12.039 1 97.56 86 TYR A CA 1
ATOM 664 C C . TYR A 1 86 ? 6.598 14.938 11.219 1 97.56 86 TYR A C 1
ATOM 666 O O . TYR A 1 86 ? 7.23 15.242 10.203 1 97.56 86 TYR A O 1
ATOM 674 N N . GLU A 1 87 ? 5.582 15.57 11.648 1 97.62 87 GLU A N 1
ATOM 675 C CA . GLU A 1 87 ? 5.176 16.781 10.953 1 97.62 87 GLU A CA 1
ATOM 676 C C . GLU A 1 87 ? 6.324 17.797 10.875 1 97.62 87 GLU A C 1
ATOM 678 O O . GLU A 1 87 ? 6.602 18.344 9.812 1 97.62 87 GLU A O 1
ATOM 683 N N . THR A 1 88 ? 6.953 17.984 11.984 1 97.38 88 THR A N 1
ATOM 684 C CA . THR A 1 88 ? 8.078 18.906 12.055 1 97.38 88 THR A CA 1
ATOM 685 C C . THR A 1 88 ? 9.195 18.469 11.109 1 97.38 88 THR A C 1
ATOM 687 O O . THR A 1 88 ? 9.719 19.281 10.344 1 97.38 88 THR A O 1
ATOM 690 N N . ALA A 1 89 ? 9.539 17.234 11.18 1 97.38 89 ALA A N 1
ATOM 691 C CA . ALA A 1 89 ? 10.602 16.703 10.336 1 97.38 89 ALA A CA 1
ATOM 692 C C . ALA A 1 89 ? 10.25 16.828 8.852 1 97.38 89 ALA A C 1
ATOM 694 O O . ALA A 1 89 ? 11.102 17.172 8.031 1 97.38 89 ALA A O 1
ATOM 695 N N . LEU A 1 90 ? 9.016 16.547 8.523 1 98.12 90 LEU A N 1
ATOM 696 C CA . LEU A 1 90 ? 8.539 16.609 7.148 1 98.12 90 LEU A CA 1
ATOM 697 C C . LEU A 1 90 ? 8.555 18.031 6.629 1 98.12 90 LEU A C 1
ATOM 699 O O . LEU A 1 90 ? 8.945 18.281 5.484 1 98.12 90 LEU A O 1
ATOM 703 N N . ARG A 1 91 ? 8.148 18.938 7.426 1 97.62 91 ARG A N 1
ATOM 704 C CA . ARG A 1 91 ? 8.203 20.344 7.039 1 97.62 91 ARG A CA 1
ATOM 705 C C . ARG A 1 91 ? 9.633 20.797 6.793 1 97.62 91 ARG A C 1
ATOM 707 O O . ARG A 1 91 ? 9.914 21.484 5.812 1 97.62 91 ARG A O 1
ATOM 714 N N . ALA A 1 92 ? 10.484 20.391 7.676 1 97.56 92 ALA A N 1
ATOM 715 C CA . ALA A 1 92 ? 11.898 20.75 7.539 1 97.56 92 ALA A CA 1
ATOM 716 C C . ALA A 1 92 ? 12.484 20.172 6.25 1 97.56 92 ALA A C 1
ATOM 718 O O . ALA A 1 92 ? 13.367 20.781 5.637 1 97.56 92 ALA A O 1
ATOM 719 N N . ALA A 1 93 ? 11.93 19.062 5.867 1 97.69 93 ALA A N 1
ATOM 720 C CA . ALA A 1 93 ? 12.406 18.391 4.664 1 97.69 93 ALA A CA 1
ATOM 721 C C . ALA A 1 93 ? 11.734 18.953 3.418 1 97.69 93 ALA A C 1
ATOM 723 O O . ALA A 1 93 ? 12.039 18.531 2.297 1 97.69 93 ALA A O 1
ATOM 724 N N . GLY A 1 94 ? 10.758 19.812 3.596 1 97.38 94 GLY A N 1
ATOM 725 C CA . GLY A 1 94 ? 10.125 20.484 2.473 1 97.38 94 GLY A CA 1
ATOM 726 C C . GLY A 1 94 ? 8.93 19.734 1.921 1 97.38 94 GLY A C 1
ATOM 727 O O . GLY A 1 94 ? 8.523 19.938 0.775 1 97.38 94 GLY A O 1
ATOM 728 N N . ALA A 1 95 ? 8.398 18.844 2.691 1 97.5 95 ALA A N 1
ATOM 729 C CA . ALA A 1 95 ? 7.23 18.078 2.236 1 97.5 95 ALA A CA 1
ATOM 730 C C . ALA A 1 95 ? 6.016 19 2.09 1 97.5 95 ALA A C 1
ATOM 732 O O . ALA A 1 95 ? 5.82 19.906 2.887 1 97.5 95 ALA A O 1
ATOM 733 N N . GLU A 1 96 ? 5.223 18.703 1.081 1 97.06 96 GLU A N 1
ATOM 734 C CA . GLU A 1 96 ? 3.957 19.406 0.889 1 97.06 96 GLU A CA 1
ATOM 735 C C . GLU A 1 96 ? 2.824 18.703 1.639 1 97.06 96 GLU A C 1
ATOM 737 O O . GLU A 1 96 ? 2.619 17.5 1.486 1 97.06 96 GLU A O 1
ATOM 742 N N . PHE A 1 97 ? 2.072 19.484 2.381 1 97.81 97 PHE A N 1
ATOM 743 C CA . PHE A 1 97 ? 0.968 18.938 3.162 1 97.81 97 PHE A CA 1
ATOM 744 C C . PHE A 1 97 ? -0.369 19.25 2.502 1 97.81 97 PHE A C 1
ATOM 746 O O . PHE A 1 97 ? -0.545 20.328 1.922 1 97.81 97 PHE A O 1
ATOM 753 N N . ALA A 1 98 ? -1.26 18.344 2.619 1 96.06 98 ALA A N 1
ATOM 754 C CA . ALA A 1 98 ? -2.604 18.531 2.082 1 96.06 98 ALA A CA 1
ATOM 755 C C . ALA A 1 98 ? -3.459 19.359 3.037 1 96.06 98 ALA A C 1
ATOM 757 O O . ALA A 1 98 ? -4.387 20.047 2.609 1 96.06 98 ALA A O 1
ATOM 758 N N . HIS A 1 99 ? -3.219 19.188 4.32 1 94.31 99 HIS A N 1
ATOM 759 C CA . HIS A 1 99 ? -3.875 19.922 5.391 1 94.31 99 HIS A CA 1
ATOM 760 C C . HIS A 1 99 ? -2.855 20.469 6.383 1 94.31 99 HIS A C 1
ATOM 762 O O . HIS A 1 99 ? -1.747 19.953 6.496 1 94.31 99 HIS A O 1
ATOM 768 N N . GLU A 1 100 ? -3.311 21.453 7.047 1 90.75 100 GLU A N 1
ATOM 769 C CA . GLU A 1 100 ? -2.434 22.016 8.078 1 90.75 100 GLU A CA 1
ATOM 770 C C . GLU A 1 100 ? -2.529 21.203 9.367 1 90.75 100 GLU A C 1
ATOM 772 O O . GLU A 1 100 ? -3.594 21.125 9.984 1 90.75 100 GLU A O 1
ATOM 777 N N . GLY A 1 101 ? -1.449 20.578 9.703 1 93.31 101 GLY A N 1
ATOM 778 C CA . GLY A 1 101 ? -1.374 19.891 10.984 1 93.31 101 GLY A CA 1
ATOM 779 C C . GLY A 1 101 ? -2.225 18.641 11.047 1 93.31 101 GLY A C 1
ATOM 780 O O . GLY A 1 101 ? -2.564 18.062 10.016 1 93.31 101 GLY A O 1
ATOM 781 N N . LEU A 1 102 ? -2.41 18.188 12.266 1 96.38 102 LEU A N 1
ATOM 782 C CA . LEU A 1 102 ? -3.211 17 12.531 1 96.38 102 LEU A CA 1
ATOM 783 C C . LEU A 1 102 ? -4.691 17.281 12.297 1 96.38 102 LEU A C 1
ATOM 785 O O . LEU A 1 102 ? -5.234 18.25 12.82 1 96.38 102 LEU A O 1
ATOM 789 N N . VAL A 1 103 ? -5.277 16.469 11.477 1 96.62 103 VAL A N 1
ATOM 790 C CA . VAL A 1 103 ? -6.711 16.594 11.242 1 96.62 103 VAL A CA 1
ATOM 791 C C . VAL A 1 103 ? -7.395 15.266 11.594 1 96.62 103 VAL A C 1
ATOM 793 O O . VAL A 1 103 ? -6.801 14.195 11.453 1 96.62 103 VAL A O 1
ATOM 796 N N . ALA A 1 104 ? -8.664 15.383 12.016 1 95.25 104 ALA A N 1
ATOM 797 C CA . ALA A 1 104 ? -9.453 14.203 12.344 1 95.25 104 ALA A CA 1
ATOM 798 C C . ALA A 1 104 ? -9.938 13.5 11.078 1 95.25 104 ALA A C 1
ATOM 800 O O . ALA A 1 104 ? -10.188 14.148 10.055 1 95.25 104 ALA A O 1
ATOM 801 N N . HIS A 1 105 ? -10.086 12.18 11.102 1 93.38 105 HIS A N 1
ATOM 802 C CA . HIS A 1 105 ? -10.594 11.438 9.953 1 93.38 105 HIS A CA 1
ATOM 803 C C . HIS A 1 105 ? -12.047 11.789 9.664 1 93.38 105 HIS A C 1
ATOM 805 O O . HIS A 1 105 ? -12.492 11.719 8.516 1 93.38 105 HIS A O 1
ATOM 811 N N . ARG A 1 106 ? -12.711 12.047 10.766 1 91.56 106 ARG A N 1
ATOM 812 C CA . ARG A 1 106 ? -14.07 12.578 10.742 1 91.56 106 ARG A CA 1
ATOM 813 C C . ARG A 1 106 ? -14.328 13.492 11.93 1 91.56 106 ARG A C 1
ATOM 815 O O . ARG A 1 106 ? -13.586 13.461 12.914 1 91.56 106 ARG A O 1
ATOM 822 N N . GLU A 1 107 ? -15.391 14.289 11.719 1 89.38 107 GLU A N 1
ATOM 823 C CA . GLU A 1 107 ? -15.719 15.164 12.836 1 89.38 107 GLU A CA 1
ATOM 824 C C . GLU A 1 107 ? -15.953 14.367 14.117 1 89.38 107 GLU A C 1
ATOM 826 O O . GLU A 1 107 ? -16.75 13.422 14.125 1 89.38 107 GLU A O 1
ATOM 831 N N . GLY A 1 108 ? -15.188 14.711 15.109 1 88.56 108 GLY A N 1
ATOM 832 C CA . GLY A 1 108 ? -15.383 14.094 16.406 1 88.56 108 GLY A CA 1
ATOM 833 C C . GLY A 1 108 ? -14.68 12.75 16.547 1 88.56 108 GLY A C 1
ATOM 834 O O . GLY A 1 108 ? -14.703 12.141 17.609 1 88.56 108 GLY A O 1
ATOM 835 N N . SER A 1 109 ? -14.086 12.32 15.555 1 91.62 109 SER A N 1
ATOM 836 C CA . SER A 1 109 ? -13.391 11.039 15.594 1 91.62 109 SER A CA 1
ATOM 837 C C . SER A 1 109 ? -12.133 11.125 16.453 1 91.62 109 SER A C 1
ATOM 839 O O . SER A 1 109 ? -11.43 12.133 16.438 1 91.62 109 SER A O 1
ATOM 841 N N . ALA A 1 110 ? -11.891 9.992 17.125 1 93.75 110 ALA A N 1
ATOM 842 C CA . ALA A 1 110 ? -10.68 9.914 17.938 1 93.75 110 ALA A CA 1
ATOM 843 C C . ALA A 1 110 ? -9.438 9.719 17.062 1 93.75 110 ALA A C 1
ATOM 845 O O . ALA A 1 110 ? -8.328 10.062 17.469 1 93.75 110 ALA A O 1
ATOM 846 N N . SER A 1 111 ? -9.656 9.164 15.922 1 93.56 111 SER A N 1
ATOM 847 C CA . SER A 1 111 ? -8.547 8.914 15.008 1 93.56 111 SER A CA 1
ATOM 848 C C . SER A 1 111 ? -8.297 10.117 14.102 1 93.56 111 SER A C 1
ATOM 850 O O . SER A 1 111 ? -9.219 10.891 13.82 1 93.56 111 SER A O 1
ATOM 852 N N . GLY A 1 112 ? -7.086 10.297 13.672 1 95.38 112 GLY A N 1
ATOM 853 C CA . GLY A 1 112 ? -6.664 11.359 12.773 1 95.38 112 GLY A CA 1
ATOM 854 C C . GLY A 1 112 ? -5.258 11.172 12.242 1 95.38 112 GLY A C 1
ATOM 855 O O . GLY A 1 112 ? -4.652 10.117 12.438 1 95.38 112 GLY A O 1
ATOM 856 N N . GLY A 1 113 ? -4.812 12.188 11.5 1 97 113 GLY A N 1
ATOM 857 C CA . GLY A 1 113 ? -3.471 12.078 10.953 1 97 113 GLY A CA 1
ATOM 858 C C . GLY A 1 113 ? -3.041 13.32 10.188 1 97 113 GLY A C 1
ATOM 859 O O . GLY A 1 113 ? -3.775 14.312 10.141 1 97 113 GLY A O 1
ATOM 860 N N . ILE A 1 114 ? -1.833 13.312 9.758 1 98.12 114 ILE A N 1
ATOM 861 C CA . ILE A 1 114 ? -1.307 14.305 8.828 1 98.12 114 ILE A CA 1
ATOM 862 C C . ILE A 1 114 ? -1.24 13.703 7.422 1 98.12 114 ILE A C 1
ATOM 864 O O . ILE A 1 114 ? -1.045 12.492 7.266 1 98.12 114 ILE A O 1
ATOM 868 N N . PHE A 1 115 ? -1.438 14.547 6.453 1 98.38 115 PHE A N 1
ATOM 869 C CA . PHE A 1 115 ? -1.535 14.164 5.051 1 98.38 115 PHE A CA 1
ATOM 870 C C . PHE A 1 115 ? -0.552 14.953 4.203 1 98.38 115 PHE A C 1
ATOM 872 O O . PHE A 1 115 ? -0.584 16.188 4.195 1 98.38 115 PHE A O 1
ATOM 879 N N . PHE A 1 116 ? 0.273 14.273 3.482 1 98.38 116 PHE A N 1
ATOM 880 C CA . PHE A 1 116 ? 1.369 14.93 2.779 1 98.38 116 PHE A CA 1
ATOM 881 C C . PHE A 1 116 ? 1.811 14.109 1.574 1 98.38 116 PHE A C 1
ATOM 883 O O . PHE A 1 116 ? 1.204 13.086 1.261 1 98.38 116 PHE A O 1
ATOM 890 N N . HIS A 1 117 ? 2.795 14.648 0.856 1 98.56 117 HIS A N 1
ATOM 891 C CA . HIS A 1 117 ? 3.266 14 -0.36 1 98.56 117 HIS A CA 1
ATOM 892 C C . HIS A 1 117 ? 4.75 13.656 -0.265 1 98.56 117 HIS A C 1
ATOM 894 O O . HIS A 1 117 ? 5.527 14.414 0.321 1 98.56 117 HIS A O 1
ATOM 900 N N . ASP A 1 118 ? 5.07 12.5 -0.808 1 98.56 118 ASP A N 1
ATOM 901 C CA . ASP A 1 118 ? 6.496 12.203 -0.914 1 98.56 118 ASP A CA 1
ATOM 902 C C . ASP A 1 118 ? 7.125 12.945 -2.088 1 98.56 118 ASP A C 1
ATOM 904 O O . ASP A 1 118 ? 6.445 13.703 -2.789 1 98.56 118 ASP A O 1
ATOM 908 N N . PRO A 1 119 ? 8.406 12.781 -2.426 1 98.5 119 PRO A N 1
ATOM 909 C CA . PRO A 1 119 ? 9.094 13.57 -3.445 1 98.5 119 PRO A CA 1
ATOM 910 C C . PRO A 1 119 ? 8.531 13.344 -4.848 1 98.5 119 PRO A C 1
ATOM 912 O O . PRO A 1 119 ? 8.766 14.156 -5.746 1 98.5 119 PRO A O 1
ATOM 915 N N . ASP A 1 120 ? 7.883 12.234 -5.117 1 98.75 120 ASP A N 1
ATOM 916 C CA . ASP A 1 120 ? 7.316 11.938 -6.426 1 98.75 120 ASP A CA 1
ATOM 917 C C . ASP A 1 120 ? 5.848 12.344 -6.496 1 98.75 120 ASP A C 1
ATOM 919 O O . ASP A 1 120 ? 5.18 12.117 -7.508 1 98.75 120 ASP A O 1
ATOM 923 N N . GLY A 1 121 ? 5.312 12.859 -5.352 1 98.44 121 GLY A N 1
ATOM 924 C CA . GLY A 1 121 ? 3.926 13.297 -5.32 1 98.44 121 GLY A CA 1
ATOM 925 C C . GLY A 1 121 ? 2.98 12.234 -4.789 1 98.44 121 GLY A C 1
ATOM 926 O O . GLY A 1 121 ? 1.762 12.43 -4.785 1 98.44 121 GLY A O 1
ATOM 927 N N . ILE A 1 122 ? 3.498 11.102 -4.363 1 98.75 122 ILE A N 1
ATOM 928 C CA . ILE A 1 122 ? 2.664 10.047 -3.805 1 98.75 122 ILE A CA 1
ATOM 929 C C . ILE A 1 122 ? 1.98 10.547 -2.531 1 98.75 122 ILE A C 1
ATOM 931 O O . ILE A 1 122 ? 2.613 11.188 -1.689 1 98.75 122 ILE A O 1
ATOM 935 N N . ARG A 1 123 ? 0.718 10.227 -2.375 1 98.62 123 ARG A N 1
ATOM 936 C CA . ARG A 1 123 ? -0.081 10.648 -1.23 1 98.62 123 ARG A CA 1
ATOM 937 C C . ARG A 1 123 ? 0.169 9.758 -0.023 1 98.62 123 ARG A C 1
ATOM 939 O O . ARG A 1 123 ? -0.014 8.539 -0.097 1 98.62 123 ARG A O 1
ATOM 946 N N . LEU A 1 124 ? 0.563 10.383 1.064 1 98.69 124 LEU A N 1
ATOM 947 C CA . LEU A 1 124 ? 0.884 9.633 2.275 1 98.69 124 LEU A CA 1
ATOM 948 C C . LEU A 1 124 ? 0.111 10.18 3.471 1 98.69 124 LEU A C 1
ATOM 950 O O . LEU A 1 124 ? -0.294 11.344 3.477 1 98.69 124 LEU A O 1
ATOM 954 N N . GLU A 1 125 ? -0.048 9.305 4.395 1 98.44 125 GLU A N 1
ATOM 955 C CA . GLU A 1 125 ? -0.685 9.625 5.668 1 98.44 125 GLU A CA 1
ATOM 956 C C . GLU A 1 125 ? 0.078 9.016 6.84 1 98.44 125 GLU A C 1
ATOM 958 O O . GLU A 1 125 ? 0.537 7.871 6.758 1 98.44 125 GLU A O 1
ATOM 963 N N . ILE A 1 126 ? 0.284 9.75 7.863 1 98.25 126 ILE A N 1
ATOM 964 C CA . ILE A 1 126 ? 0.627 9.195 9.172 1 98.25 126 ILE A CA 1
ATOM 965 C C . ILE A 1 126 ? -0.531 9.414 10.141 1 98.25 126 ILE A C 1
ATOM 967 O O . ILE A 1 126 ? -0.914 10.555 10.414 1 98.25 126 ILE A O 1
ATOM 971 N N . SER A 1 127 ? -1.041 8.344 10.617 1 97.19 127 SER A N 1
ATOM 972 C CA . SER A 1 127 ? -2.264 8.445 11.406 1 97.19 127 SER A CA 1
ATOM 973 C C . SER A 1 127 ? -2.043 7.949 12.836 1 97.19 127 SER A C 1
ATOM 975 O O . SER A 1 127 ? -1.044 7.285 13.125 1 97.19 127 SER A O 1
ATOM 977 N N . VAL A 1 128 ? -2.959 8.297 13.711 1 96.12 128 VAL A N 1
ATOM 978 C CA . VAL A 1 128 ? -3.08 7.812 15.086 1 96.12 128 VAL A CA 1
ATOM 979 C C . VAL A 1 128 ? -4.512 7.348 15.344 1 96.12 128 VAL A C 1
ATOM 981 O O . VAL A 1 128 ? -5.465 7.949 14.844 1 96.12 128 VAL A O 1
ATOM 984 N N . PRO A 1 129 ? -4.625 6.301 16.141 1 92 129 PRO A N 1
ATOM 985 C CA . PRO A 1 129 ? -5.973 5.777 16.391 1 92 129 PRO A CA 1
ATOM 986 C C . PRO A 1 129 ? -6.75 6.605 17.406 1 92 129 PRO A C 1
ATOM 988 O O . PRO A 1 129 ? -7.977 6.523 17.469 1 92 129 PRO A O 1
ATOM 991 N N . ASP A 1 130 ? -6.02 7.305 18.188 1 94.06 130 ASP A N 1
ATOM 992 C CA . ASP A 1 130 ? -6.66 8.07 19.25 1 94.06 130 ASP A CA 1
ATOM 993 C C . ASP A 1 130 ? -5.957 9.414 19.453 1 94.06 130 ASP A C 1
ATOM 995 O O . ASP A 1 130 ? -4.809 9.586 19.047 1 94.06 130 ASP A O 1
ATOM 999 N N . GLY A 1 131 ? -6.746 10.344 20.031 1 94.56 131 GLY A N 1
ATOM 1000 C CA . GLY A 1 131 ? -6.137 11.602 20.438 1 94.56 131 GLY A CA 1
ATOM 1001 C C . GLY A 1 131 ? -6.406 12.734 19.469 1 94.56 131 GLY A C 1
ATOM 1002 O O . GLY A 1 131 ? -5.898 13.844 19.656 1 94.56 131 GLY A O 1
ATOM 1003 N N . ALA A 1 132 ? -7.242 12.438 18.453 1 94.62 132 ALA A N 1
ATOM 1004 C CA . ALA A 1 132 ? -7.484 13.461 17.438 1 94.62 132 ALA A CA 1
ATOM 1005 C C . ALA A 1 132 ? -8.883 14.055 17.578 1 94.62 132 ALA A C 1
ATOM 1007 O O . ALA A 1 132 ? -9.359 14.766 16.688 1 94.62 132 ALA A O 1
ATOM 1008 N N . GLU A 1 133 ? -9.57 13.781 18.688 1 92.12 133 GLU A N 1
ATOM 1009 C CA . GLU A 1 133 ? -10.961 14.188 18.875 1 92.12 133 GLU A CA 1
ATOM 1010 C C . GLU A 1 133 ? -11.117 15.703 18.719 1 92.12 133 GLU A C 1
ATOM 1012 O O . GLU A 1 133 ? -12.148 16.172 18.25 1 92.12 133 GLU A O 1
ATOM 1017 N N . GLY A 1 134 ? -10.195 16.438 19.078 1 90.62 134 GLY A N 1
ATOM 1018 C CA . GLY A 1 134 ? -10.297 17.891 19.047 1 90.62 134 GLY A CA 1
ATOM 1019 C C . GLY A 1 134 ? -9.758 18.484 17.766 1 90.62 134 GLY A C 1
ATOM 1020 O O . GLY A 1 134 ? -9.852 19.703 17.562 1 90.62 134 GLY A O 1
ATOM 1021 N N . ALA A 1 135 ? -9.227 17.703 16.891 1 93.69 135 ALA A N 1
ATOM 1022 C CA . ALA A 1 135 ? -8.672 18.203 15.633 1 93.69 135 ALA A CA 1
ATOM 1023 C C . ALA A 1 135 ? -9.773 18.5 14.625 1 93.69 135 ALA A C 1
ATOM 1025 O O . ALA A 1 135 ? -10.836 17.875 14.656 1 93.69 135 ALA A O 1
ATOM 1026 N N . PRO A 1 136 ? -9.555 19.469 13.75 1 93.62 136 PRO A N 1
ATOM 1027 C CA . PRO A 1 136 ? -10.555 19.734 12.719 1 93.62 136 PRO A CA 1
ATOM 1028 C C . PRO A 1 136 ? -10.719 18.594 11.727 1 93.62 136 PRO A C 1
ATOM 1030 O O . PRO A 1 136 ? -9.781 17.812 11.523 1 93.62 136 PRO A O 1
ATOM 1033 N N . ALA A 1 137 ? -11.859 18.453 11.148 1 92.69 137 ALA A N 1
ATOM 1034 C CA . ALA A 1 137 ? -12.148 17.531 10.047 1 92.69 137 ALA A CA 1
ATOM 1035 C C . ALA A 1 137 ? -12.359 18.297 8.742 1 92.69 137 ALA A C 1
ATOM 1037 O O . ALA A 1 137 ? -13.406 18.906 8.539 1 92.69 137 ALA A O 1
ATOM 1038 N N . PRO A 1 138 ? -11.43 18.203 7.887 1 91.19 138 PRO A N 1
ATOM 1039 C CA . PRO A 1 138 ? -11.484 19.031 6.68 1 91.19 138 PRO A CA 1
ATOM 1040 C C . PRO A 1 138 ? -12.719 18.75 5.824 1 91.19 138 PRO A C 1
ATOM 1042 O O . PRO A 1 138 ? -13.133 19.609 5.031 1 91.19 138 PRO A O 1
ATOM 1045 N N . HIS A 1 139 ? -13.227 17.547 5.926 1 84.56 139 HIS A N 1
ATOM 1046 C CA . HIS A 1 139 ? -14.406 17.156 5.156 1 84.56 139 HIS A CA 1
ATOM 1047 C C . HIS A 1 139 ? -15.547 16.734 6.07 1 84.56 139 HIS A C 1
ATOM 1049 O O . HIS A 1 139 ? -15.367 15.906 6.961 1 84.56 139 HIS A O 1
ATOM 1055 N N . ALA A 1 140 ? -16.672 17.266 5.902 1 77.56 140 ALA A N 1
ATOM 1056 C CA . ALA A 1 140 ? -17.797 17.047 6.797 1 77.56 140 ALA A CA 1
ATOM 1057 C C . ALA A 1 140 ? -18.438 15.68 6.562 1 77.56 140 ALA A C 1
ATOM 1059 O O . ALA A 1 140 ? -18.797 14.984 7.52 1 77.56 140 ALA A O 1
ATOM 1060 N N . SER A 1 141 ? -18.5 15.273 5.379 1 79.12 141 SER A N 1
ATOM 1061 C CA . SER A 1 141 ? -19.312 14.102 5.07 1 79.12 141 SER A CA 1
ATOM 1062 C C . SER A 1 141 ? -18.469 12.969 4.512 1 79.12 141 SER A C 1
ATOM 1064 O O . SER A 1 141 ? -18.984 11.883 4.219 1 79.12 141 SER A O 1
ATOM 1066 N N . ALA A 1 142 ? -17.172 13.203 4.367 1 84.12 142 ALA A N 1
ATOM 1067 C CA . ALA A 1 142 ? -16.312 12.219 3.73 1 84.12 142 ALA A CA 1
ATOM 1068 C C . ALA A 1 142 ? -15.094 11.906 4.602 1 84.12 142 ALA A C 1
ATOM 1070 O O . ALA A 1 142 ? -14.664 12.75 5.387 1 84.12 142 ALA A O 1
ATOM 1071 N N . PRO A 1 143 ? -14.688 10.688 4.465 1 90 143 PRO A N 1
ATOM 1072 C CA . PRO A 1 143 ? -13.453 10.406 5.199 1 90 143 PRO A CA 1
ATOM 1073 C C . PRO A 1 143 ? -12.289 11.289 4.758 1 90 143 PRO A C 1
ATOM 1075 O O . PRO A 1 143 ? -12 11.383 3.562 1 90 143 PRO A O 1
ATOM 1078 N N . THR A 1 144 ? -11.609 11.812 5.676 1 92.81 144 THR A N 1
ATOM 1079 C CA . THR A 1 144 ? -10.523 12.742 5.371 1 92.81 144 THR A CA 1
ATOM 1080 C C . THR A 1 144 ? -9.438 12.055 4.551 1 92.81 144 THR A C 1
ATOM 1082 O O . THR A 1 144 ? -8.828 12.672 3.68 1 92.81 144 THR A O 1
ATOM 1085 N N . CYS A 1 145 ? -9.203 10.773 4.734 1 92.19 145 CYS A N 1
ATOM 1086 C CA . CYS A 1 145 ? -8.109 10.086 4.051 1 92.19 145 CYS A CA 1
ATOM 1087 C C . CYS A 1 145 ? -8.445 9.859 2.582 1 92.19 145 CYS A C 1
ATOM 1089 O O . CYS A 1 145 ? -7.574 9.469 1.8 1 92.19 145 CYS A O 1
ATOM 1091 N N . GLY A 1 146 ? -9.625 10.094 2.178 1 90.88 146 GLY A N 1
ATOM 1092 C CA . GLY A 1 146 ? -10.023 9.836 0.806 1 90.88 146 GLY A CA 1
ATOM 1093 C C . GLY A 1 146 ? -9.914 11.055 -0.09 1 90.88 146 GLY A C 1
ATOM 1094 O O . GLY A 1 146 ? -9.875 10.93 -1.315 1 90.88 146 GLY A O 1
ATOM 1095 N N . PHE A 1 147 ? -9.953 12.164 0.509 1 81.31 147 PHE A N 1
ATOM 1096 C CA . PHE A 1 147 ? -10.18 13.352 -0.304 1 81.31 147 PHE A CA 1
ATOM 1097 C C . PHE A 1 147 ? -9.141 14.422 0.005 1 81.31 147 PHE A C 1
ATOM 1099 O O . PHE A 1 147 ? -9.492 15.516 0.468 1 81.31 147 PHE A O 1
ATOM 1106 N N . PHE A 1 148 ? -7.969 13.992 -0.093 1 80.94 148 PHE A N 1
ATOM 1107 C CA . PHE A 1 148 ? -6.879 14.953 0.012 1 80.94 148 PHE A CA 1
ATOM 1108 C C . PHE A 1 148 ? -6.004 14.922 -1.235 1 80.94 148 PHE A C 1
ATOM 1110 O O . PHE A 1 148 ? -6.027 13.945 -1.989 1 80.94 148 PHE A O 1
ATOM 1117 N N . MET B 1 1 ? 11.344 5.582 17.484 1 59.34 1 MET B N 1
ATOM 1118 C CA . MET B 1 1 ? 9.938 5.172 17.453 1 59.34 1 MET B CA 1
ATOM 1119 C C . MET B 1 1 ? 9.461 5.004 16.016 1 59.34 1 MET B C 1
ATOM 1121 O O . MET B 1 1 ? 9.672 5.887 15.18 1 59.34 1 MET B O 1
ATOM 1125 N N . THR B 1 2 ? 9.117 3.748 15.602 1 80.56 2 THR B N 1
ATOM 1126 C CA . THR B 1 2 ? 9.117 3.305 14.211 1 80.56 2 THR B CA 1
ATOM 1127 C C . THR B 1 2 ? 7.699 3.287 13.648 1 80.56 2 THR B C 1
ATOM 1129 O O . THR B 1 2 ? 6.754 2.936 14.352 1 80.56 2 THR B O 1
ATOM 1132 N N . LEU B 1 3 ? 7.445 3.943 12.594 1 93.19 3 LEU B N 1
ATOM 1133 C CA . LEU B 1 3 ? 6.18 3.875 11.867 1 93.19 3 LEU B CA 1
ATOM 1134 C C . LEU B 1 3 ? 5.828 2.432 11.523 1 93.19 3 LEU B C 1
ATOM 1136 O O . LEU B 1 3 ? 6.711 1.629 11.219 1 93.19 3 LEU B O 1
ATOM 1140 N N . ARG B 1 4 ? 4.535 2.195 11.688 1 93.88 4 ARG B N 1
ATOM 1141 C CA . ARG B 1 4 ? 4.027 0.891 11.273 1 93.88 4 ARG B CA 1
ATOM 1142 C C . ARG B 1 4 ? 3.123 1.017 10.055 1 93.88 4 ARG B C 1
ATOM 1144 O O . ARG B 1 4 ? 2.643 2.107 9.742 1 93.88 4 ARG B O 1
ATOM 1151 N N . THR B 1 5 ? 2.953 -0.099 9.438 1 94.81 5 THR B N 1
ATOM 1152 C CA . THR B 1 5 ? 2.02 -0.11 8.32 1 94.81 5 THR B CA 1
ATOM 1153 C C . THR B 1 5 ? 0.6 0.189 8.797 1 94.81 5 THR B C 1
ATOM 1155 O O . THR B 1 5 ? 0.149 -0.358 9.805 1 94.81 5 THR B O 1
ATOM 1158 N N . GLY B 1 6 ? -0.047 1.06 8.164 1 95.81 6 GLY B N 1
ATOM 1159 C CA . GLY B 1 6 ? -1.462 1.316 8.383 1 95.81 6 GLY B CA 1
ATOM 1160 C C . GLY B 1 6 ? -2.354 0.663 7.344 1 95.81 6 GLY B C 1
ATOM 1161 O O . GLY B 1 6 ? -2.404 -0.565 7.246 1 95.81 6 GLY B O 1
ATOM 1162 N N . HIS B 1 7 ? -3.039 1.545 6.527 1 97.25 7 HIS B N 1
ATOM 1163 C CA . HIS B 1 7 ? -3.875 1.017 5.453 1 97.25 7 HIS B CA 1
ATOM 1164 C C . HIS B 1 7 ? -3.402 1.511 4.094 1 97.25 7 HIS B C 1
ATOM 1166 O O . HIS B 1 7 ? -2.65 2.484 4.008 1 97.25 7 HIS B O 1
ATOM 1172 N N . THR B 1 8 ? -3.805 0.787 3.135 1 98.5 8 THR B N 1
ATOM 1173 C CA . THR B 1 8 ? -3.543 1.166 1.751 1 98.5 8 THR B CA 1
ATOM 1174 C C . THR B 1 8 ? -4.844 1.498 1.025 1 98.5 8 THR B C 1
ATOM 1176 O O . THR B 1 8 ? -5.809 0.735 1.09 1 98.5 8 THR B O 1
ATOM 1179 N N . GLY B 1 9 ? -4.875 2.668 0.45 1 98.56 9 GLY B N 1
ATOM 1180 C CA . GLY B 1 9 ? -5.973 3.02 -0.434 1 98.56 9 GLY B CA 1
ATOM 1181 C C . GLY B 1 9 ? -5.684 2.723 -1.893 1 98.56 9 GLY B C 1
ATOM 1182 O O . GLY B 1 9 ? -4.59 3 -2.383 1 98.56 9 GLY B O 1
ATOM 1183 N N . LEU B 1 10 ? -6.637 2.213 -2.592 1 98.81 10 LEU B N 1
ATOM 1184 C CA . LEU B 1 10 ? -6.523 1.944 -4.02 1 98.81 10 LEU B CA 1
ATOM 1185 C C . LEU B 1 10 ? -7.578 2.721 -4.805 1 98.81 10 LEU B C 1
ATOM 1187 O O . LEU B 1 10 ? -8.75 2.756 -4.414 1 98.81 10 LEU B O 1
ATOM 1191 N N . ASN B 1 11 ? -7.109 3.365 -5.832 1 98.56 11 ASN B N 1
ATOM 1192 C CA . ASN B 1 11 ? -8.055 3.822 -6.84 1 98.56 11 ASN B CA 1
ATOM 1193 C C . ASN B 1 11 ? -8.539 2.67 -7.719 1 98.56 11 ASN B C 1
ATOM 1195 O O . ASN B 1 11 ? -7.738 1.859 -8.188 1 98.56 11 ASN B O 1
ATOM 1199 N N . VAL B 1 12 ? -9.812 2.635 -7.977 1 98.62 12 VAL B N 1
ATOM 1200 C CA . VAL B 1 12 ? -10.367 1.593 -8.828 1 98.62 12 VAL B CA 1
ATOM 1201 C C . VAL B 1 12 ? -11.336 2.213 -9.836 1 98.62 12 VAL B C 1
ATOM 1203 O O . VAL B 1 12 ? -11.828 3.326 -9.633 1 98.62 12 VAL B O 1
ATOM 1206 N N . THR B 1 13 ? -11.617 1.521 -10.93 1 98.62 13 THR B N 1
ATOM 1207 C CA . THR B 1 13 ? -12.5 2.033 -11.969 1 98.62 13 THR B CA 1
ATOM 1208 C C . THR B 1 13 ? -13.961 1.702 -11.664 1 98.62 13 THR B C 1
ATOM 1210 O O . THR B 1 13 ? -14.867 2.414 -12.094 1 98.62 13 THR B O 1
ATOM 1213 N N . ASP B 1 14 ? -14.195 0.632 -10.953 1 98.5 14 ASP B N 1
ATOM 1214 C CA . ASP B 1 14 ? -15.523 0.122 -10.633 1 98.5 14 ASP B CA 1
ATOM 1215 C C . ASP B 1 14 ? -15.539 -0.536 -9.25 1 98.5 14 ASP B C 1
ATOM 1217 O O . ASP B 1 14 ? -14.977 -1.614 -9.062 1 98.5 14 ASP B O 1
ATOM 1221 N N . LEU B 1 15 ? -16.266 0.074 -8.297 1 98.56 15 LEU B N 1
ATOM 1222 C CA . LEU B 1 15 ? -16.203 -0.358 -6.902 1 98.56 15 LEU B CA 1
ATOM 1223 C C . LEU B 1 15 ? -16.844 -1.73 -6.734 1 98.56 15 LEU B C 1
ATOM 1225 O O . LEU B 1 15 ? -16.344 -2.574 -5.996 1 98.56 15 LEU B O 1
ATOM 1229 N N . ASP B 1 16 ? -17.953 -1.951 -7.43 1 98.62 16 ASP B N 1
ATOM 1230 C CA . ASP B 1 16 ? -18.625 -3.234 -7.297 1 98.62 16 ASP B CA 1
ATOM 1231 C C . ASP B 1 16 ? -17.734 -4.383 -7.77 1 98.62 16 ASP B C 1
ATOM 1233 O O . ASP B 1 16 ? -17.672 -5.426 -7.121 1 98.62 16 ASP B O 1
ATOM 1237 N N . ARG B 1 17 ? -17.156 -4.191 -8.844 1 98.56 17 ARG B N 1
ATOM 1238 C CA . ARG B 1 17 ? -16.266 -5.199 -9.398 1 98.56 17 ARG B CA 1
ATOM 1239 C C . ARG B 1 17 ? -15.086 -5.453 -8.469 1 98.56 17 ARG B C 1
ATOM 1241 O O . ARG B 1 17 ? -14.703 -6.605 -8.242 1 98.56 17 ARG B O 1
ATOM 1248 N N . SER B 1 18 ? -14.531 -4.398 -7.961 1 98.81 18 SER B N 1
ATOM 1249 C CA . SER B 1 18 ? -13.406 -4.531 -7.047 1 98.81 18 SER B CA 1
ATOM 1250 C C . SER B 1 18 ? -13.828 -5.18 -5.73 1 98.81 18 SER B C 1
ATOM 1252 O O . SER B 1 18 ? -13.094 -5.984 -5.16 1 98.81 18 SER B O 1
ATOM 1254 N N . LEU B 1 19 ? -14.992 -4.836 -5.227 1 98.56 19 LEU B N 1
ATOM 1255 C CA . LEU B 1 19 ? -15.5 -5.457 -4.008 1 98.56 19 LEU B CA 1
ATOM 1256 C C . LEU B 1 19 ? -15.703 -6.957 -4.211 1 98.56 19 LEU B C 1
ATOM 1258 O O . LEU B 1 19 ? -15.383 -7.754 -3.326 1 98.56 19 LEU B O 1
ATOM 1262 N N . ALA B 1 20 ? -16.219 -7.309 -5.32 1 98.38 20 ALA B N 1
ATOM 1263 C CA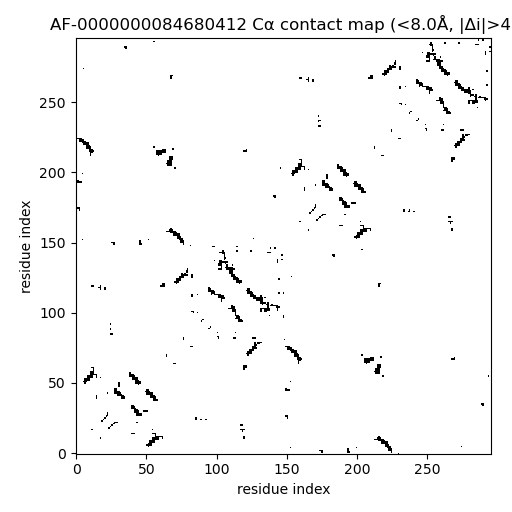 . ALA B 1 20 ? -16.391 -8.727 -5.625 1 98.38 20 ALA B CA 1
ATOM 1264 C C . ALA B 1 20 ? -15.062 -9.469 -5.555 1 98.38 20 ALA B C 1
ATOM 1266 O O . ALA B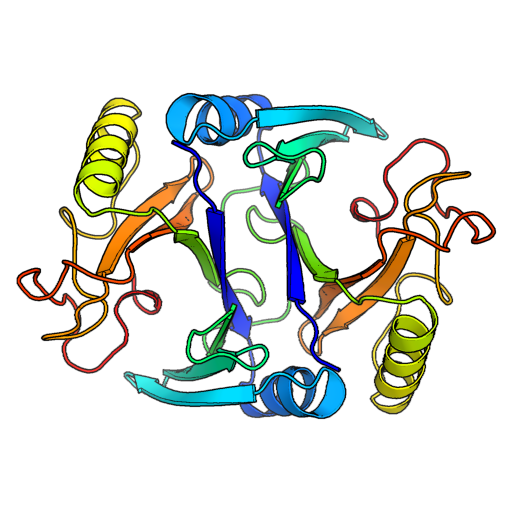 1 20 ? -15 -10.602 -5.082 1 98.38 20 ALA B O 1
ATOM 1267 N N . PHE B 1 21 ? -14.062 -8.836 -5.949 1 98.62 21 PHE B N 1
ATOM 1268 C CA . PHE B 1 21 ? -12.734 -9.445 -5.973 1 98.62 21 PHE B CA 1
ATOM 1269 C C . PHE B 1 21 ? -12.125 -9.469 -4.574 1 98.62 21 PHE B C 1
ATOM 1271 O O . PHE B 1 21 ? -11.773 -10.531 -4.062 1 98.62 21 PHE B O 1
ATOM 1278 N N . TYR B 1 22 ? -12 -8.336 -3.908 1 98.38 22 TYR B N 1
ATOM 1279 C CA . TYR B 1 22 ? -11.273 -8.219 -2.65 1 98.38 22 TYR B CA 1
ATOM 1280 C C . TYR B 1 22 ? -12.078 -8.805 -1.497 1 98.38 22 TYR B C 1
ATOM 1282 O O . TYR B 1 22 ? -11.516 -9.422 -0.589 1 98.38 22 TYR B O 1
ATOM 1290 N N . ARG B 1 23 ? -13.344 -8.594 -1.517 1 97.31 23 ARG B N 1
ATOM 1291 C CA . ARG B 1 23 ? -14.195 -9.117 -0.452 1 97.31 23 ARG B CA 1
ATOM 1292 C C . ARG B 1 23 ? -14.5 -10.594 -0.672 1 97.31 23 ARG B C 1
ATOM 1294 O O . ARG B 1 23 ? -14.266 -11.422 0.211 1 97.31 23 ARG B O 1
ATOM 1301 N N . ASP B 1 24 ? -14.922 -10.922 -1.844 1 97 24 ASP B N 1
ATOM 1302 C CA . ASP B 1 24 ? -15.492 -12.258 -2.049 1 97 24 ASP B CA 1
ATOM 1303 C C . ASP B 1 24 ? -14.398 -13.266 -2.393 1 97 24 ASP B C 1
ATOM 1305 O O . ASP B 1 24 ? -14.477 -14.43 -1.999 1 97 24 ASP B O 1
ATOM 1309 N N . VAL B 1 25 ? -13.43 -12.891 -3.156 1 97.5 25 VAL B N 1
ATOM 1310 C CA . VAL B 1 25 ? -12.383 -13.82 -3.564 1 97.5 25 VAL B CA 1
ATOM 1311 C C . VAL B 1 25 ? -11.266 -13.828 -2.523 1 97.5 25 VAL B C 1
ATOM 1313 O O . VAL B 1 25 ? -10.852 -14.898 -2.059 1 97.5 25 VAL B O 1
ATOM 1316 N N . LEU B 1 26 ? -10.828 -12.633 -2.098 1 97.56 26 LEU B N 1
ATOM 1317 C CA . LEU B 1 26 ? -9.695 -12.57 -1.179 1 97.56 26 LEU B CA 1
ATOM 1318 C C . LEU B 1 26 ? -10.164 -12.641 0.27 1 97.56 26 LEU B C 1
ATOM 1320 O O . LEU B 1 26 ? -9.375 -12.906 1.174 1 97.56 26 LEU B O 1
ATOM 1324 N N . GLY B 1 27 ? -11.422 -12.289 0.553 1 96.56 27 GLY B N 1
ATOM 1325 C CA . GLY B 1 27 ? -12.008 -12.578 1.852 1 96.56 27 GLY B CA 1
ATOM 1326 C C . GLY B 1 27 ? -11.891 -11.43 2.83 1 96.56 27 GLY B C 1
ATOM 1327 O O . GLY B 1 27 ? -12.023 -11.617 4.039 1 96.56 27 GLY B O 1
ATOM 1328 N N . PHE B 1 28 ? -11.586 -10.234 2.357 1 97.38 28 PHE B N 1
ATOM 1329 C CA . PHE B 1 28 ? -11.578 -9.094 3.258 1 97.38 28 PHE B CA 1
ATOM 1330 C C . PHE B 1 28 ? -12.992 -8.758 3.721 1 97.38 28 PHE B C 1
ATOM 1332 O O . PHE B 1 28 ? -13.945 -8.898 2.957 1 97.38 28 PHE B O 1
ATOM 1339 N N . ALA B 1 29 ? -13.078 -8.258 4.926 1 96.81 29 ALA B N 1
ATOM 1340 C CA . ALA B 1 29 ? -14.375 -7.895 5.496 1 96.81 29 ALA B CA 1
ATOM 1341 C C . ALA B 1 29 ? -14.758 -6.465 5.113 1 96.81 29 ALA B C 1
ATOM 1343 O O . ALA B 1 29 ? -13.945 -5.543 5.246 1 96.81 29 ALA B O 1
ATOM 1344 N N . LEU B 1 30 ? -15.984 -6.277 4.688 1 97.25 30 LEU B N 1
ATOM 1345 C CA . LEU B 1 30 ? -16.5 -4.934 4.43 1 97.25 30 LEU B CA 1
ATOM 1346 C C . LEU B 1 30 ? -16.844 -4.227 5.73 1 97.25 30 LEU B C 1
ATOM 1348 O O . LEU B 1 30 ? -17.734 -4.668 6.461 1 97.25 30 LEU B O 1
ATOM 1352 N N . LEU B 1 31 ? -16.188 -3.172 6 1 96.94 31 LEU B N 1
ATOM 1353 C CA . LEU B 1 31 ? -16.406 -2.441 7.242 1 96.94 31 LEU B CA 1
ATOM 1354 C C . LEU B 1 31 ? -17.391 -1.289 7.031 1 96.94 31 LEU B C 1
ATOM 1356 O O . LEU B 1 31 ? -18.188 -0.975 7.918 1 96.94 31 LEU B O 1
ATOM 1360 N N . ALA B 1 32 ? -17.203 -0.606 5.918 1 96 32 ALA B N 1
ATOM 1361 C CA . ALA B 1 32 ? -18.047 0.55 5.605 1 96 32 ALA B CA 1
ATOM 1362 C C . ALA B 1 32 ? -18.047 0.842 4.109 1 96 32 ALA B C 1
ATOM 1364 O O . ALA B 1 32 ? -17.094 0.488 3.402 1 96 32 ALA B O 1
ATOM 1365 N N . GLU B 1 33 ? -19.094 1.406 3.662 1 96.25 33 GLU B N 1
ATOM 1366 C CA . GLU B 1 33 ? -19.234 1.942 2.311 1 96.25 33 GLU B CA 1
ATOM 1367 C C . GLU B 1 33 ? -19.875 3.33 2.33 1 96.25 33 GLU B C 1
ATOM 1369 O O . GLU B 1 33 ? -20.625 3.658 3.248 1 96.25 33 GLU B O 1
ATOM 1374 N N . GLY B 1 34 ? -19.484 4.078 1.335 1 94.69 34 GLY B N 1
ATOM 1375 C CA . GLY B 1 34 ? -20.078 5.402 1.242 1 94.69 34 GLY B CA 1
ATOM 1376 C C . GLY B 1 34 ? -19.844 6.07 -0.098 1 94.69 34 GLY B C 1
ATOM 1377 O O . GLY B 1 34 ? -19.422 5.418 -1.058 1 94.69 34 GLY B O 1
ATOM 1378 N N . LYS B 1 35 ? -20.297 7.246 -0.138 1 92.25 35 LYS B N 1
ATOM 1379 C CA . LYS B 1 35 ? -20.109 8.055 -1.341 1 92.25 35 LYS B CA 1
ATOM 1380 C C . LYS B 1 35 ? -19.953 9.531 -0.996 1 92.25 35 LYS B C 1
ATOM 1382 O O . LYS B 1 35 ? -2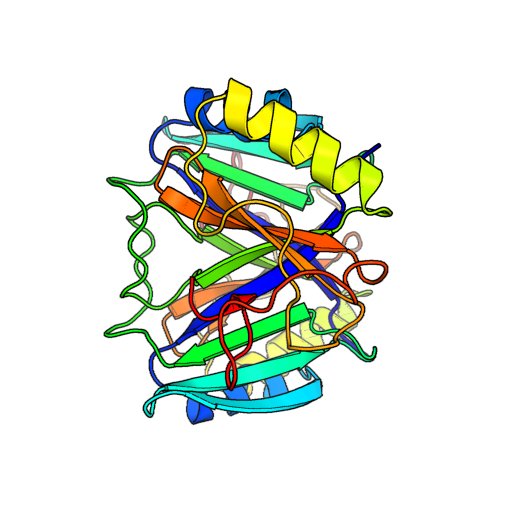0.453 9.992 0.031 1 92.25 35 LYS B O 1
ATOM 1387 N N . GLU B 1 36 ? -19.078 10.125 -1.775 1 85.31 36 GLU B N 1
ATOM 1388 C CA . GLU B 1 36 ? -18.953 11.586 -1.795 1 85.31 36 GLU B CA 1
ATOM 1389 C C . GLU B 1 36 ? -19.047 12.125 -3.219 1 85.31 36 GLU B C 1
ATOM 1391 O O . GLU B 1 36 ? -18.266 11.734 -4.09 1 85.31 36 GLU B O 1
ATOM 1396 N N . ASP B 1 37 ? -19.844 13.18 -3.436 1 83.69 37 ASP B N 1
ATOM 1397 C CA . ASP B 1 37 ? -20.062 13.789 -4.746 1 83.69 37 ASP B CA 1
ATOM 1398 C C . ASP B 1 37 ? -20.109 12.719 -5.836 1 83.69 37 ASP B C 1
ATOM 1400 O O . ASP B 1 37 ? -19.453 12.844 -6.867 1 83.69 37 ASP B O 1
ATOM 1404 N N . ASP B 1 38 ? -20.672 11.57 -5.605 1 82.44 38 ASP B N 1
ATOM 1405 C CA . ASP B 1 38 ? -20.938 10.477 -6.531 1 82.44 38 ASP B CA 1
ATOM 1406 C C . ASP B 1 38 ? -19.734 9.539 -6.645 1 82.44 38 ASP B C 1
ATOM 1408 O O . ASP B 1 38 ? -19.734 8.617 -7.461 1 82.44 38 ASP B O 1
ATOM 1412 N N . ARG B 1 39 ? -18.719 9.891 -5.93 1 89.44 39 ARG B N 1
ATOM 1413 C CA . ARG B 1 39 ? -17.578 8.984 -5.875 1 89.44 39 ARG B CA 1
ATOM 1414 C C . ARG B 1 39 ? -17.719 7.996 -4.719 1 89.44 39 ARG B C 1
ATOM 1416 O O . ARG B 1 39 ? -17.609 8.383 -3.553 1 89.44 39 ARG B O 1
ATOM 1423 N N . ARG B 1 40 ? -17.859 6.805 -5.023 1 97.12 40 ARG B N 1
ATOM 1424 C CA . ARG B 1 40 ? -18.094 5.742 -4.047 1 97.12 40 ARG B CA 1
ATOM 1425 C C . ARG B 1 40 ? -16.781 5.254 -3.445 1 97.12 40 ARG B C 1
ATOM 1427 O O . ARG B 1 40 ? -15.727 5.332 -4.082 1 97.12 40 ARG B O 1
ATOM 1434 N N . PHE B 1 41 ? -16.891 4.809 -2.213 1 97.75 41 PHE B N 1
ATOM 1435 C CA . PHE B 1 41 ? -15.719 4.234 -1.558 1 97.75 41 PHE B CA 1
ATOM 1436 C C . PHE B 1 41 ? -16.125 3.109 -0.614 1 97.75 41 PHE B C 1
ATOM 1438 O O . PHE B 1 41 ? -17.297 2.967 -0.28 1 97.75 41 PHE B O 1
ATOM 1445 N N . ALA B 1 42 ? -15.156 2.301 -0.247 1 98.25 42 ALA B N 1
ATOM 1446 C CA . ALA B 1 42 ? -15.375 1.209 0.698 1 98.25 42 ALA B CA 1
ATOM 1447 C C . ALA B 1 42 ? -14.148 0.984 1.57 1 98.25 42 ALA B C 1
ATOM 1449 O O . ALA B 1 42 ? -13.016 1.116 1.101 1 98.25 42 ALA B O 1
ATOM 1450 N N . PHE B 1 43 ? -14.375 0.646 2.818 1 97.69 43 PHE B N 1
ATOM 1451 C CA . PHE B 1 43 ? -13.336 0.26 3.768 1 97.69 43 PHE B CA 1
ATOM 1452 C C . PHE B 1 43 ? -13.391 -1.238 4.043 1 97.69 43 PHE B C 1
ATOM 1454 O O . PHE B 1 43 ? -14.453 -1.78 4.363 1 97.69 43 PHE B O 1
ATOM 1461 N N . LEU B 1 44 ? -12.219 -1.837 3.883 1 97.88 44 LEU B N 1
ATOM 1462 C CA . LEU B 1 44 ? -12.125 -3.279 4.078 1 97.88 44 LEU B CA 1
ATOM 1463 C C . LEU B 1 44 ? -11.148 -3.615 5.199 1 97.88 44 LEU B C 1
ATOM 1465 O O . LEU B 1 44 ? -10.109 -2.969 5.332 1 97.88 44 LEU B O 1
ATOM 1469 N N . GLY B 1 45 ? -11.523 -4.625 6.012 1 96.62 45 GLY B N 1
ATOM 1470 C CA . GLY B 1 45 ? -10.695 -5.074 7.117 1 96.62 45 GLY B CA 1
ATOM 1471 C C . GLY B 1 45 ? -10.266 -6.523 6.988 1 96.62 45 GLY B C 1
ATOM 1472 O O . GLY B 1 45 ? -10.734 -7.238 6.098 1 96.62 45 GLY B O 1
ATOM 1473 N N . ASP B 1 46 ? -9.32 -6.957 7.824 1 94.25 46 ASP B N 1
ATOM 1474 C CA . ASP B 1 46 ? -8.812 -8.328 7.832 1 94.25 46 ASP B CA 1
ATOM 1475 C C . ASP B 1 46 ? -9.305 -9.086 9.062 1 94.25 46 ASP B C 1
ATOM 1477 O O . ASP B 1 46 ? -8.625 -9.992 9.547 1 94.25 46 ASP B O 1
ATOM 1481 N N . GLY B 1 47 ? -10.422 -8.75 9.578 1 88.75 47 GLY B N 1
ATOM 1482 C CA . GLY B 1 47 ? -10.977 -9.406 10.75 1 88.75 47 GLY B CA 1
ATOM 1483 C C . GLY B 1 47 ? -11.07 -8.492 11.961 1 88.75 47 GLY B C 1
ATOM 1484 O O . GLY B 1 47 ? -11.773 -8.797 12.922 1 88.75 47 GLY B O 1
ATOM 1485 N N . GLY B 1 48 ? -10.328 -7.367 11.992 1 87.75 48 GLY B N 1
ATOM 1486 C CA . GLY B 1 48 ? -10.43 -6.348 13.023 1 87.75 48 GLY B CA 1
ATOM 1487 C C . GLY B 1 48 ? -11.383 -5.227 12.664 1 87.75 48 GLY B C 1
ATOM 1488 O O . GLY B 1 48 ? -12.156 -5.344 11.711 1 87.75 48 GLY B O 1
ATOM 1489 N N . ASP B 1 49 ? -11.344 -4.215 13.461 1 88.88 49 ASP B N 1
ATOM 1490 C CA . ASP B 1 49 ? -12.297 -3.117 13.297 1 88.88 49 ASP B CA 1
ATOM 1491 C C . ASP B 1 49 ? -11.688 -1.973 12.492 1 88.88 49 ASP B C 1
ATOM 1493 O O . ASP B 1 49 ? -12.367 -1.001 12.172 1 88.88 49 ASP B O 1
ATOM 1497 N N . LEU B 1 50 ? -10.461 -2.123 12.18 1 90.19 50 LEU B N 1
ATOM 1498 C CA . LEU B 1 50 ? -9.789 -1.061 11.43 1 90.19 50 LEU B CA 1
ATOM 1499 C C . LEU B 1 50 ? -9.625 -1.447 9.969 1 90.19 50 LEU B C 1
ATOM 1501 O O . LEU B 1 50 ? -9.359 -2.609 9.656 1 90.19 50 LEU B O 1
ATOM 1505 N N . PRO B 1 51 ? -9.758 -0.46 9.133 1 95 51 PRO B N 1
ATOM 1506 C CA . PRO B 1 51 ? -9.508 -0.771 7.727 1 95 51 PRO B CA 1
ATOM 1507 C C . PRO B 1 51 ? -8.039 -1.065 7.434 1 95 51 PRO B C 1
ATOM 1509 O O . PRO B 1 51 ? -7.152 -0.435 8.016 1 95 51 PRO B O 1
ATOM 1512 N N . VAL B 1 52 ? -7.828 -2.027 6.562 1 96.69 52 VAL B N 1
ATOM 1513 C CA . VAL B 1 52 ? -6.477 -2.305 6.09 1 96.69 52 VAL B CA 1
ATOM 1514 C C . VAL B 1 52 ? -6.375 -1.982 4.598 1 96.69 52 VAL B C 1
ATOM 1516 O O . VAL B 1 52 ? -5.273 -1.793 4.074 1 96.69 52 VAL B O 1
ATOM 1519 N N . LEU B 1 53 ? -7.48 -2.008 3.928 1 97.88 53 LEU B N 1
ATOM 1520 C CA . LEU B 1 53 ? -7.605 -1.681 2.512 1 97.88 53 LEU B CA 1
ATOM 1521 C C . LEU B 1 53 ? -8.812 -0.779 2.266 1 97.88 53 LEU B C 1
ATOM 1523 O O . LEU B 1 53 ? -9.898 -1.038 2.781 1 97.88 53 LEU B O 1
ATOM 1527 N N . THR B 1 54 ? -8.578 0.298 1.604 1 98.19 54 THR B N 1
ATOM 1528 C CA . THR B 1 54 ? -9.695 1.149 1.206 1 98.19 54 THR B CA 1
ATOM 1529 C C . THR B 1 54 ? -9.758 1.284 -0.313 1 98.19 54 THR B C 1
ATOM 1531 O O . THR B 1 54 ? -8.727 1.324 -0.981 1 98.19 54 THR B O 1
ATOM 1534 N N . LEU B 1 55 ? -10.938 1.271 -0.855 1 98.56 55 LEU B N 1
ATOM 1535 C CA . LEU B 1 55 ? -11.172 1.368 -2.293 1 98.56 55 LEU B CA 1
ATOM 1536 C C . LEU B 1 55 ? -11.898 2.664 -2.639 1 98.56 55 LEU B C 1
ATOM 1538 O O . LEU B 1 55 ? -12.898 3.01 -2.008 1 98.56 55 LEU B O 1
ATOM 1542 N N . TRP B 1 56 ? -11.391 3.34 -3.605 1 98.06 56 TRP B N 1
ATOM 1543 C CA . TRP B 1 56 ? -11.938 4.617 -4.043 1 98.06 56 TRP B CA 1
ATOM 1544 C C . TRP B 1 56 ? -12.25 4.59 -5.539 1 98.06 56 TRP B C 1
ATOM 1546 O O . TRP B 1 56 ? -11.344 4.465 -6.363 1 98.06 56 TRP B O 1
ATOM 1556 N N . GLN B 1 57 ? -13.523 4.668 -5.871 1 98 57 GLN B N 1
ATOM 1557 C CA . GLN B 1 57 ? -13.891 4.691 -7.281 1 98 57 GLN B CA 1
ATOM 1558 C C . GLN B 1 57 ? -13.602 6.055 -7.902 1 98 57 GLN B C 1
ATOM 1560 O O . GLN B 1 57 ? -14.508 6.867 -8.078 1 98 57 GLN B O 1
ATOM 1565 N N . GLN B 1 58 ? -12.297 6.191 -8.266 1 96.12 58 GLN B N 1
ATOM 1566 C CA . GLN B 1 58 ? -11.852 7.484 -8.773 1 96.12 58 GLN B CA 1
ATOM 1567 C C . GLN B 1 58 ? -10.961 7.312 -10.008 1 96.12 58 GLN B C 1
ATOM 1569 O O . GLN B 1 58 ? -10.516 8.297 -10.602 1 96.12 58 GLN B O 1
ATOM 1574 N N . ALA B 1 59 ? -10.719 6.102 -10.422 1 97.62 59 ALA B N 1
ATOM 1575 C CA . ALA B 1 59 ? -9.812 5.859 -11.547 1 97.62 59 ALA B CA 1
ATOM 1576 C C . ALA B 1 59 ? -10.531 6.016 -12.883 1 97.62 59 ALA B C 1
ATOM 1578 O O . ALA B 1 59 ? -11.641 5.496 -13.062 1 97.62 59 ALA B O 1
ATOM 1579 N N . ASP B 1 60 ? -9.859 6.703 -13.734 1 97.38 60 ASP B N 1
ATOM 1580 C CA . ASP B 1 60 ? -10.398 6.906 -15.078 1 97.38 60 ASP B CA 1
ATOM 1581 C C . ASP B 1 60 ? -10.039 5.738 -15.992 1 97.38 60 ASP B C 1
ATOM 1583 O O . ASP B 1 60 ? -10.586 5.609 -17.094 1 97.38 60 ASP B O 1
ATOM 1587 N N . GLY B 1 61 ? -9.102 4.938 -15.586 1 97.81 61 GLY B N 1
ATOM 1588 C CA . GLY B 1 61 ? -8.609 3.82 -16.375 1 97.81 61 GLY B CA 1
ATOM 1589 C C . GLY B 1 61 ? -7.84 2.805 -15.547 1 97.81 61 GLY B C 1
ATOM 1590 O O . GLY B 1 61 ? -7.734 2.939 -14.328 1 97.81 61 GLY B O 1
ATOM 1591 N N . GLY B 1 62 ? -7.336 1.775 -16.203 1 98.25 62 GLY B N 1
ATOM 1592 C CA . GLY B 1 62 ? -6.668 0.669 -15.539 1 98.25 62 GLY B CA 1
ATOM 1593 C C . GLY B 1 62 ? -5.309 1.044 -14.977 1 98.25 62 GLY B C 1
ATOM 1594 O O . GLY B 1 62 ? -4.852 2.178 -15.148 1 98.25 62 GLY B O 1
ATOM 1595 N N . TYR B 1 63 ? -4.766 0.147 -14.328 1 98.25 63 TYR B N 1
ATOM 1596 C CA . TYR B 1 63 ? -3.463 0.289 -13.688 1 98.25 63 TYR B CA 1
ATOM 1597 C C . TYR B 1 63 ? -2.385 0.623 -14.711 1 98.25 63 TYR B C 1
ATOM 1599 O O . TYR B 1 63 ? -2.363 0.055 -15.805 1 98.25 63 TYR B O 1
ATOM 1607 N N . ASP B 1 64 ? -1.56 1.557 -14.312 1 96.62 64 ASP B N 1
ATOM 1608 C CA . ASP B 1 64 ? -0.391 1.969 -15.086 1 96.62 64 ASP B CA 1
ATOM 1609 C C . ASP B 1 64 ? 0.87 1.952 -14.219 1 96.62 64 ASP B C 1
ATOM 1611 O O . ASP B 1 64 ? 1.084 2.854 -13.406 1 96.62 64 ASP B O 1
ATOM 1615 N N . GLY B 1 65 ? 1.747 0.984 -14.414 1 96 65 GLY B N 1
ATOM 1616 C CA . GLY B 1 65 ? 2.928 0.781 -13.594 1 96 65 GLY B CA 1
ATOM 1617 C C . GLY B 1 65 ? 4.105 1.642 -14.008 1 96 65 GLY B C 1
ATOM 1618 O O . GLY B 1 65 ? 5.191 1.536 -13.445 1 96 65 GLY B O 1
ATOM 1619 N N . SER B 1 66 ? 3.887 2.496 -14.992 1 96.69 66 SER B N 1
ATOM 1620 C CA . SER B 1 66 ? 5 3.291 -15.5 1 96.69 66 SER B CA 1
ATOM 1621 C C . SER B 1 66 ? 5.133 4.605 -14.734 1 96.69 66 SER B C 1
ATOM 1623 O O . SER B 1 66 ? 6.055 5.383 -14.984 1 96.69 66 SER B O 1
ATOM 1625 N N . ARG B 1 67 ? 4.242 4.918 -13.82 1 97.75 67 ARG B N 1
ATOM 1626 C CA . ARG B 1 67 ? 4.266 6.148 -13.031 1 97.75 67 ARG B CA 1
ATOM 1627 C C . ARG B 1 67 ? 4.625 5.859 -11.578 1 97.75 67 ARG B C 1
ATOM 1629 O O . ARG B 1 67 ? 4.551 4.711 -11.125 1 97.75 67 ARG B O 1
ATOM 1636 N N . ALA B 1 68 ? 5.098 6.926 -10.898 1 98.69 68 ALA B N 1
ATOM 1637 C CA . ALA B 1 68 ? 5.316 6.781 -9.469 1 98.69 68 ALA B CA 1
ATOM 1638 C C . ALA B 1 68 ? 4.02 6.418 -8.75 1 98.69 68 ALA B C 1
ATOM 1640 O O . ALA B 1 68 ? 2.945 6.891 -9.117 1 98.69 68 ALA B O 1
ATOM 1641 N N . GLY B 1 69 ? 4.121 5.688 -7.781 1 98.5 69 GLY B N 1
ATOM 1642 C CA . GLY B 1 69 ? 2.975 5.137 -7.082 1 98.5 69 GLY B CA 1
ATOM 1643 C C . GLY B 1 69 ? 3.111 3.656 -6.785 1 98.5 69 GLY B C 1
ATOM 1644 O O . GLY B 1 69 ? 4.203 3.18 -6.469 1 98.5 69 GLY B O 1
ATOM 1645 N N . LEU B 1 70 ? 2.047 2.965 -6.887 1 98.75 70 LEU B N 1
ATOM 1646 C CA . LEU B 1 70 ? 2.047 1.557 -6.504 1 98.75 70 LEU B CA 1
ATOM 1647 C C . LEU B 1 70 ? 2.812 0.716 -7.52 1 98.75 70 LEU B C 1
ATOM 1649 O O . LEU B 1 70 ? 2.529 0.773 -8.719 1 98.75 70 LEU B O 1
ATOM 1653 N N . HIS B 1 71 ? 3.781 0.033 -7.043 1 98.56 71 HIS B N 1
ATOM 1654 C CA . HIS B 1 71 ? 4.371 -1.038 -7.84 1 98.56 71 HIS B CA 1
ATOM 1655 C C . HIS B 1 71 ? 3.58 -2.334 -7.691 1 98.56 71 HIS B C 1
ATOM 1657 O O . HIS B 1 71 ? 3.152 -2.92 -8.688 1 98.56 71 HIS B O 1
ATOM 1663 N N . HIS B 1 72 ? 3.404 -2.754 -6.469 1 9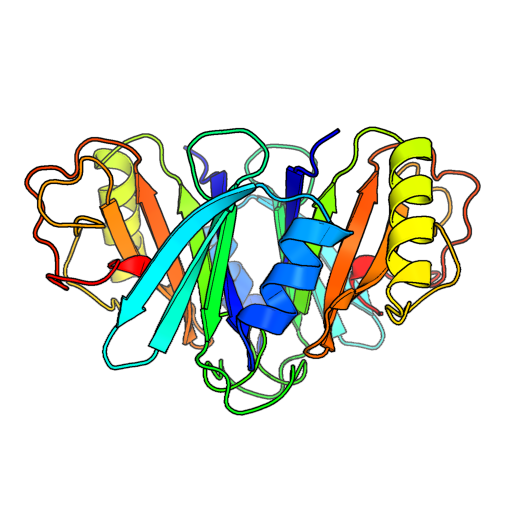8.62 72 HIS B N 1
ATOM 1664 C CA . HIS B 1 72 ? 2.566 -3.898 -6.129 1 98.62 72 HIS B CA 1
ATOM 1665 C C . HIS B 1 72 ? 2.166 -3.875 -4.66 1 98.62 72 HIS B C 1
ATOM 1667 O O . HIS B 1 72 ? 2.75 -3.135 -3.865 1 98.62 72 HIS B O 1
ATOM 1673 N N . LEU B 1 73 ? 1.148 -4.574 -4.348 1 98.69 73 LEU B N 1
ATOM 1674 C CA . LEU B 1 73 ? 0.679 -4.754 -2.979 1 98.69 73 LEU B CA 1
ATOM 1675 C C . LEU B 1 73 ? 0.73 -6.223 -2.576 1 98.69 73 LEU B C 1
ATOM 1677 O O . LEU B 1 73 ? 0.175 -7.078 -3.266 1 98.69 73 LEU B O 1
ATOM 1681 N N . ALA B 1 74 ? 1.399 -6.469 -1.469 1 98.12 74 ALA B N 1
ATOM 1682 C CA . ALA B 1 74 ? 1.568 -7.848 -1.011 1 98.12 74 ALA B CA 1
ATOM 1683 C C . ALA B 1 74 ? 0.794 -8.094 0.281 1 98.12 74 ALA B C 1
ATOM 1685 O O . ALA B 1 74 ? 0.853 -7.285 1.211 1 98.12 74 ALA B O 1
ATOM 1686 N N . PHE B 1 75 ? 0.111 -9.148 0.279 1 97.88 75 PHE B N 1
ATOM 1687 C CA . PHE B 1 75 ? -0.487 -9.703 1.488 1 97.88 75 PHE B CA 1
ATOM 1688 C C . PHE B 1 75 ? 0.26 -10.953 1.941 1 97.88 75 PHE B C 1
ATOM 1690 O O . PHE B 1 75 ? 1.078 -11.5 1.197 1 97.88 75 PHE B O 1
ATOM 1697 N N . THR B 1 76 ? 0.006 -11.32 3.158 1 96.5 76 THR B N 1
ATOM 1698 C CA . THR B 1 76 ? 0.685 -12.492 3.688 1 96.5 76 THR B CA 1
ATOM 1699 C C . THR B 1 76 ? -0.326 -13.516 4.199 1 96.5 76 THR B C 1
ATOM 1701 O O . THR B 1 76 ? -1.328 -13.148 4.816 1 96.5 76 THR B O 1
ATOM 1704 N N . ALA B 1 77 ? -0.115 -14.734 3.863 1 95.94 77 ALA B N 1
ATOM 1705 C CA . ALA B 1 77 ? -0.829 -15.875 4.43 1 95.94 77 ALA B CA 1
ATOM 1706 C C . ALA B 1 77 ? 0.056 -16.641 5.402 1 95.94 77 ALA B C 1
ATOM 1708 O O . ALA B 1 77 ? 1.282 -16.531 5.371 1 95.94 77 ALA B O 1
ATOM 1709 N N . ASP B 1 78 ? -0.517 -17.531 6.207 1 92.94 78 ASP B N 1
ATOM 1710 C CA . ASP B 1 78 ? 0.218 -18.188 7.281 1 92.94 78 ASP B CA 1
ATOM 1711 C C . ASP B 1 78 ? 0.926 -19.438 6.773 1 92.94 78 ASP B C 1
ATOM 1713 O O . ASP B 1 78 ? 1.95 -19.859 7.324 1 92.94 78 ASP B O 1
ATOM 1717 N N . THR B 1 79 ? 0.289 -20.031 5.77 1 94.5 79 THR B N 1
ATOM 1718 C CA . THR B 1 79 ? 0.834 -21.312 5.324 1 94.5 79 THR B CA 1
ATOM 1719 C C . THR B 1 79 ? 0.777 -21.422 3.803 1 94.5 79 THR B C 1
ATOM 1721 O O . THR B 1 79 ? -0.027 -20.75 3.156 1 94.5 79 THR B O 1
ATOM 1724 N N . VAL B 1 80 ? 1.544 -22.297 3.357 1 95.94 80 VAL B N 1
ATOM 1725 C CA . VAL B 1 80 ? 1.562 -22.594 1.93 1 95.94 80 VAL B CA 1
ATOM 1726 C C . VAL B 1 80 ? 0.203 -23.141 1.496 1 95.94 80 VAL B C 1
ATOM 1728 O O . VAL B 1 80 ? -0.269 -22.844 0.396 1 95.94 80 VAL B O 1
ATOM 1731 N N . GLU B 1 81 ? -0.401 -23.953 2.32 1 95.75 81 GLU B N 1
ATOM 1732 C CA . GLU B 1 81 ? -1.717 -24.5 2.018 1 95.75 81 GLU B CA 1
ATOM 1733 C C . GLU B 1 81 ? -2.744 -23.391 1.794 1 95.75 81 GLU B C 1
ATOM 1735 O O . GLU B 1 81 ? -3.564 -23.484 0.877 1 95.75 81 GLU B O 1
ATOM 1740 N N . ARG B 1 82 ? -2.689 -22.406 2.578 1 96.06 82 ARG B N 1
ATOM 1741 C CA . ARG B 1 82 ? -3.611 -21.281 2.422 1 96.06 82 ARG B CA 1
ATOM 1742 C C . ARG B 1 82 ? -3.357 -20.547 1.111 1 96.06 82 ARG B C 1
ATOM 1744 O O . ARG B 1 82 ? -4.301 -20.109 0.441 1 96.06 82 ARG B O 1
ATOM 1751 N N . VAL B 1 83 ? -2.098 -20.359 0.778 1 97.12 83 VAL B N 1
ATOM 1752 C CA . VAL B 1 83 ? -1.755 -19.734 -0.49 1 97.12 83 VAL B CA 1
ATOM 1753 C C . VAL B 1 83 ? -2.355 -20.531 -1.646 1 97.12 83 VAL B C 1
ATOM 1755 O O . VAL B 1 83 ? -2.906 -19.953 -2.586 1 97.12 83 VAL B O 1
ATOM 1758 N N . ARG B 1 84 ? -2.295 -21.797 -1.58 1 95.56 84 ARG B N 1
ATOM 1759 C CA . ARG B 1 84 ? -2.836 -22.656 -2.631 1 95.56 84 ARG B CA 1
ATOM 1760 C C . ARG B 1 84 ? -4.352 -22.531 -2.719 1 95.56 84 ARG B C 1
ATOM 1762 O O . ARG B 1 84 ? -4.926 -22.594 -3.811 1 95.56 84 ARG B O 1
ATOM 1769 N N . GLU B 1 85 ? -4.961 -22.422 -1.582 1 96.62 85 GLU B N 1
ATOM 1770 C CA . GLU B 1 85 ? -6.402 -22.188 -1.572 1 96.62 85 GLU B CA 1
ATOM 1771 C C . GLU B 1 85 ? -6.75 -20.875 -2.289 1 96.62 85 GLU B C 1
ATOM 1773 O O . GLU B 1 85 ? -7.699 -20.844 -3.076 1 96.62 85 GLU B O 1
ATOM 1778 N N . TYR B 1 86 ? -5.965 -19.906 -2.023 1 97.5 86 TYR B N 1
ATOM 1779 C CA . TYR B 1 86 ? -6.195 -18.641 -2.699 1 97.5 86 TYR B CA 1
ATOM 1780 C C . TYR B 1 86 ? -5.93 -18.75 -4.195 1 97.5 86 TYR B C 1
ATOM 1782 O O . TYR B 1 86 ? -6.66 -18.188 -5.012 1 97.5 86 TYR B O 1
ATOM 1790 N N . GLU B 1 87 ? -4.906 -19.438 -4.508 1 97.56 87 GLU B N 1
ATOM 1791 C CA . GLU B 1 87 ? -4.609 -19.656 -5.922 1 97.56 87 GLU B CA 1
ATOM 1792 C C . GLU B 1 87 ? -5.801 -20.281 -6.648 1 97.56 87 GLU B C 1
ATOM 1794 O O . GLU B 1 87 ? -6.191 -19.812 -7.723 1 97.56 87 GLU B O 1
ATOM 1799 N N . THR B 1 88 ? -6.34 -21.281 -6.047 1 97.38 88 THR B N 1
ATOM 1800 C CA . THR B 1 88 ? -7.488 -21.969 -6.629 1 97.38 88 THR B CA 1
ATOM 1801 C C . THR B 1 88 ? -8.664 -21.016 -6.789 1 97.38 88 THR B C 1
ATOM 1803 O O . THR B 1 88 ? -9.289 -20.953 -7.852 1 97.38 88 THR B O 1
ATOM 1806 N N . ALA B 1 89 ? -8.953 -20.297 -5.75 1 97.38 89 ALA B N 1
ATOM 1807 C CA . ALA B 1 89 ? -10.062 -19.344 -5.773 1 97.38 89 ALA B CA 1
ATOM 1808 C C . ALA B 1 89 ? -9.844 -18.266 -6.832 1 97.38 89 ALA B C 1
ATOM 1810 O O . ALA B 1 89 ? -10.781 -17.875 -7.535 1 97.38 89 ALA B O 1
ATOM 1811 N N . LEU B 1 90 ? -8.633 -17.781 -6.914 1 98.12 90 LEU B N 1
ATOM 1812 C CA . LEU B 1 90 ? -8.289 -16.734 -7.863 1 98.12 90 LEU B CA 1
ATOM 1813 C C . LEU B 1 90 ? -8.406 -17.234 -9.297 1 98.12 90 LEU B C 1
ATOM 1815 O O . LEU B 1 90 ? -8.906 -16.516 -10.164 1 98.12 90 LEU B O 1
ATOM 1819 N N . ARG B 1 91 ? -7.973 -18.391 -9.539 1 97.62 91 ARG B N 1
ATOM 1820 C CA . ARG B 1 91 ? -8.109 -18.984 -10.875 1 97.62 91 ARG B CA 1
ATOM 1821 C C . ARG B 1 91 ? -9.578 -19.141 -11.25 1 97.62 91 ARG B C 1
ATOM 1823 O O . ARG B 1 91 ? -9.977 -18.828 -12.375 1 97.62 91 ARG B O 1
ATOM 1830 N N . ALA B 1 92 ? -10.328 -19.609 -10.312 1 97.56 92 ALA B N 1
ATOM 1831 C CA . ALA B 1 92 ? -11.758 -19.781 -10.547 1 97.56 92 ALA B CA 1
ATOM 1832 C C . ALA B 1 92 ? -12.43 -18.453 -10.867 1 97.56 92 ALA B C 1
ATOM 1834 O O . ALA B 1 92 ? -13.391 -18.391 -11.641 1 97.56 92 ALA B O 1
ATOM 1835 N N . ALA B 1 93 ? -11.867 -17.422 -10.289 1 97.69 93 ALA B N 1
ATOM 1836 C CA . ALA B 1 93 ? -12.422 -16.094 -10.477 1 97.69 93 ALA B CA 1
ATOM 1837 C C . ALA B 1 93 ? -11.883 -15.445 -11.742 1 97.69 93 ALA B C 1
ATOM 1839 O O . ALA B 1 93 ? -12.266 -14.328 -12.094 1 97.69 93 ALA B O 1
ATOM 1840 N N . GLY B 1 94 ? -10.922 -16.094 -12.391 1 97.38 94 GLY B N 1
ATOM 1841 C CA . GLY B 1 94 ? -10.422 -15.617 -13.672 1 97.38 94 GLY B CA 1
ATOM 1842 C C . GLY B 1 94 ? -9.25 -14.664 -13.531 1 97.38 94 GLY B C 1
ATOM 1843 O O . GLY B 1 94 ? -8.953 -13.891 -14.453 1 97.38 94 GLY B O 1
ATOM 1844 N N . ALA B 1 95 ? -8.625 -14.672 -12.406 1 97.5 95 ALA B N 1
ATOM 1845 C CA . ALA B 1 95 ? -7.469 -13.797 -12.203 1 97.5 95 ALA B CA 1
ATOM 1846 C C . ALA B 1 95 ? -6.309 -14.211 -13.102 1 97.5 95 ALA B C 1
ATOM 1848 O O . ALA B 1 95 ? -6.078 -15.398 -13.328 1 97.5 95 ALA B O 1
ATOM 1849 N N . GLU B 1 96 ? -5.598 -13.219 -13.594 1 97.06 96 GLU B N 1
ATOM 1850 C CA . GLU B 1 96 ? -4.379 -13.461 -14.367 1 97.06 96 GLU B CA 1
ATOM 1851 C C . GLU B 1 96 ? -3.16 -13.555 -13.453 1 97.06 96 GLU B C 1
ATOM 1853 O O . GLU B 1 96 ? -2.924 -12.68 -12.625 1 97.06 96 GLU B O 1
ATOM 1858 N N . PHE B 1 97 ? -2.381 -14.586 -13.648 1 97.81 97 PHE B N 1
ATOM 1859 C CA . PHE B 1 97 ? -1.189 -14.805 -12.836 1 97.81 97 PHE B CA 1
ATOM 1860 C C . PHE B 1 97 ? 0.069 -14.43 -13.609 1 97.81 97 PHE B C 1
ATOM 1862 O O . PHE B 1 97 ? 0.144 -14.648 -14.82 1 97.81 97 PHE B O 1
ATOM 1869 N N . ALA B 1 98 ? 1.004 -13.914 -12.914 1 96.06 98 ALA B N 1
ATOM 1870 C CA . ALA B 1 98 ? 2.285 -13.57 -13.523 1 96.06 98 ALA B CA 1
ATOM 1871 C C . ALA B 1 98 ? 3.186 -14.797 -13.641 1 96.06 98 ALA B C 1
ATOM 1873 O O . ALA B 1 98 ? 4.039 -14.859 -14.531 1 96.06 98 ALA B O 1
ATOM 1874 N N . HIS B 1 99 ? 3.072 -15.688 -12.672 1 94.38 99 HIS B N 1
ATOM 1875 C CA . HIS B 1 99 ? 3.789 -16.953 -12.633 1 94.38 99 HIS B CA 1
ATOM 1876 C C . HIS B 1 99 ? 2.84 -18.109 -12.344 1 94.38 99 HIS B C 1
ATOM 1878 O O . HIS B 1 99 ? 1.767 -17.922 -11.773 1 94.38 99 HIS B O 1
ATOM 1884 N N . GLU B 1 100 ? 3.314 -19.234 -12.727 1 90.75 100 GLU B N 1
ATOM 1885 C CA . GLU B 1 100 ? 2.506 -20.406 -12.43 1 90.75 100 GLU B CA 1
ATOM 1886 C C . GLU B 1 100 ? 2.748 -20.906 -11.008 1 90.75 100 GLU B C 1
ATOM 1888 O O . GLU B 1 100 ? 3.867 -21.281 -10.656 1 90.75 100 GLU B O 1
ATOM 1893 N N . GLY B 1 101 ? 1.721 -20.828 -10.219 1 93.25 101 GLY B N 1
ATOM 1894 C CA . GLY B 1 101 ? 1.787 -21.391 -8.883 1 93.25 101 GLY B CA 1
ATOM 1895 C C . GLY B 1 101 ? 2.688 -20.609 -7.949 1 93.25 101 GLY B C 1
ATOM 1896 O O . GLY B 1 101 ? 2.961 -19.438 -8.18 1 93.25 101 GLY B O 1
ATOM 1897 N N . LEU B 1 102 ? 3.002 -21.266 -6.855 1 96.38 102 LEU B N 1
ATOM 1898 C CA . LEU B 1 102 ? 3.869 -20.688 -5.836 1 96.38 102 LEU B CA 1
ATOM 1899 C C . LEU B 1 102 ? 5.312 -20.625 -6.32 1 96.38 102 LEU B C 1
ATOM 1901 O O . LEU B 1 102 ? 5.859 -21.625 -6.789 1 96.38 102 LEU B O 1
ATOM 1905 N N . VAL B 1 103 ? 5.859 -19.453 -6.273 1 96.69 103 VAL B N 1
ATOM 1906 C CA . VAL B 1 103 ? 7.262 -19.281 -6.633 1 96.69 103 VAL B CA 1
ATOM 1907 C C . VAL B 1 103 ? 8.031 -18.688 -5.449 1 96.69 103 VAL B C 1
ATOM 1909 O O . VAL B 1 103 ? 7.477 -17.922 -4.66 1 96.69 103 VAL B O 1
ATOM 1912 N N . ALA B 1 104 ? 9.312 -19.047 -5.383 1 95.25 104 ALA B N 1
ATOM 1913 C CA . ALA B 1 104 ? 10.18 -18.531 -4.328 1 95.25 104 ALA B CA 1
ATOM 1914 C C . ALA B 1 104 ? 10.578 -17.078 -4.617 1 95.25 104 ALA B C 1
ATOM 1916 O O . ALA B 1 104 ? 10.719 -16.688 -5.777 1 95.25 104 ALA B O 1
ATOM 1917 N N . HIS B 1 105 ? 10.797 -16.266 -3.604 1 93.31 105 HIS B N 1
ATOM 1918 C CA . HIS B 1 105 ? 11.227 -14.883 -3.785 1 93.31 105 HIS B CA 1
ATOM 1919 C C . HIS B 1 105 ? 12.641 -14.82 -4.367 1 93.31 105 HIS B C 1
ATOM 1921 O O . HIS B 1 105 ? 12.977 -13.867 -5.074 1 93.31 105 HIS B O 1
ATOM 1927 N N . ARG B 1 106 ? 13.391 -15.797 -3.922 1 91.44 106 ARG B N 1
ATOM 1928 C CA . ARG B 1 106 ? 14.719 -16.047 -4.469 1 91.44 106 ARG B CA 1
ATOM 1929 C C . ARG B 1 106 ? 15.039 -17.547 -4.461 1 91.44 106 ARG B C 1
ATOM 1931 O O . ARG B 1 106 ? 14.391 -18.312 -3.756 1 91.44 106 ARG B O 1
ATOM 1938 N N . GLU B 1 107 ? 16.047 -17.828 -5.301 1 89.25 107 GLU B N 1
ATOM 1939 C CA . GLU B 1 107 ? 16.422 -19.25 -5.312 1 89.25 107 GLU B CA 1
ATOM 1940 C C . GLU B 1 107 ? 16.797 -19.734 -3.916 1 89.25 107 GLU B C 1
ATOM 1942 O O . GLU B 1 107 ? 17.641 -19.109 -3.242 1 89.25 107 GLU B O 1
ATOM 1947 N N . GLY B 1 108 ? 16.125 -20.75 -3.5 1 88.44 108 GLY B N 1
ATOM 1948 C CA . GLY B 1 108 ? 16.453 -21.375 -2.227 1 88.44 108 GLY B CA 1
ATOM 1949 C C . GLY B 1 108 ? 15.82 -20.656 -1.041 1 88.44 108 GLY B C 1
ATOM 1950 O O . GLY B 1 108 ? 15.961 -21.109 0.1 1 88.44 108 GLY B O 1
ATOM 1951 N N . SER B 1 109 ? 15.156 -19.641 -1.281 1 91.69 109 SER B N 1
ATOM 1952 C CA . SER B 1 109 ? 14.531 -18.906 -0.196 1 91.69 109 SER B CA 1
ATOM 1953 C C . SER B 1 109 ? 13.352 -19.672 0.388 1 91.69 109 SER B C 1
ATOM 1955 O O . SER B 1 109 ? 12.602 -20.312 -0.345 1 91.69 109 SER B O 1
ATOM 1957 N N . ALA B 1 110 ? 13.203 -19.484 1.699 1 93.75 110 ALA B N 1
ATOM 1958 C CA . ALA B 1 110 ? 12.07 -20.109 2.375 1 93.75 110 ALA B CA 1
ATOM 1959 C C . ALA B 1 110 ? 10.773 -19.359 2.094 1 93.75 110 ALA B C 1
ATOM 1961 O O . ALA B 1 110 ? 9.688 -19.938 2.178 1 93.75 110 ALA B O 1
ATOM 1962 N N . SER B 1 111 ? 10.914 -18.125 1.791 1 93.62 111 SER B N 1
ATOM 1963 C CA . SER B 1 111 ? 9.742 -17.297 1.511 1 93.62 111 SER B CA 1
ATOM 1964 C C . SER B 1 111 ? 9.359 -17.359 0.035 1 93.62 111 SER B C 1
ATOM 1966 O O . SER B 1 111 ? 10.219 -17.594 -0.821 1 93.62 111 SER B O 1
ATOM 1968 N N . GLY B 1 112 ? 8.109 -17.172 -0.266 1 95.44 112 GLY B N 1
ATOM 1969 C CA . GLY B 1 112 ? 7.566 -17.172 -1.616 1 95.44 112 GLY B CA 1
ATOM 1970 C C . GLY B 1 112 ? 6.133 -16.688 -1.685 1 95.44 112 GLY B C 1
ATOM 1971 O O . GLY B 1 112 ? 5.59 -16.203 -0.691 1 95.44 112 GLY B O 1
ATOM 1972 N N . GLY B 1 113 ? 5.582 -16.781 -2.9 1 97 113 GLY B N 1
ATOM 1973 C CA . GLY B 1 113 ? 4.207 -16.328 -3.049 1 97 113 GLY B CA 1
ATOM 1974 C C . GLY B 1 113 ? 3.656 -16.547 -4.445 1 97 113 GLY B C 1
ATOM 1975 O O . GLY B 1 113 ? 4.336 -17.094 -5.309 1 97 113 GLY B O 1
ATOM 1976 N N . ILE B 1 114 ? 2.416 -16.25 -4.59 1 98.12 114 ILE B N 1
ATOM 1977 C CA . ILE B 1 114 ? 1.766 -16.172 -5.895 1 98.12 114 ILE B CA 1
ATOM 1978 C C . ILE B 1 114 ? 1.605 -14.711 -6.301 1 98.12 114 ILE B C 1
ATOM 1980 O O . ILE B 1 114 ? 1.452 -13.836 -5.445 1 98.12 114 ILE B O 1
ATOM 1984 N N . PHE B 1 115 ? 1.679 -14.484 -7.578 1 98.38 115 PHE B N 1
ATOM 1985 C CA . PHE B 1 115 ? 1.668 -13.148 -8.164 1 98.38 115 PHE B CA 1
ATOM 1986 C C . PHE B 1 115 ? 0.58 -13.031 -9.227 1 98.38 115 PHE B C 1
ATOM 1988 O O . PHE B 1 115 ? 0.56 -13.805 -10.188 1 98.38 115 PHE B O 1
ATOM 1995 N N . PHE B 1 116 ? -0.278 -12.07 -9.078 1 98.44 116 PHE B N 1
ATOM 1996 C CA . PHE B 1 116 ? -1.46 -11.984 -9.93 1 98.44 116 PHE B CA 1
ATOM 1997 C C . PHE B 1 116 ? -1.973 -10.555 -10 1 98.44 116 PHE B C 1
ATOM 1999 O O . PHE B 1 116 ? -1.354 -9.641 -9.461 1 98.44 116 PHE B O 1
ATOM 2006 N N . HIS B 1 117 ? -3.037 -10.391 -10.781 1 98.56 117 HIS B N 1
ATOM 2007 C CA . HIS B 1 117 ? -3.584 -9.055 -11 1 98.56 117 HIS B CA 1
ATOM 2008 C C . HIS B 1 117 ? -5.039 -8.977 -10.547 1 98.56 117 HIS B C 1
ATOM 2010 O O . HIS B 1 117 ? -5.793 -9.938 -10.703 1 98.56 117 HIS B O 1
ATOM 2016 N N . ASP B 1 118 ? -5.355 -7.832 -9.953 1 98.56 118 ASP B N 1
ATOM 2017 C CA . ASP B 1 118 ? -6.77 -7.625 -9.664 1 98.56 118 ASP B CA 1
ATOM 2018 C C . ASP B 1 118 ? -7.535 -7.207 -10.922 1 98.56 118 ASP B C 1
ATOM 2020 O O . ASP B 1 118 ? -6.953 -7.105 -12 1 98.56 118 ASP B O 1
ATOM 2024 N N . PRO B 1 119 ? -8.828 -6.902 -10.891 1 98.5 119 PRO B N 1
ATOM 2025 C CA . PRO B 1 119 ? -9.641 -6.633 -12.078 1 98.5 119 PRO B CA 1
ATOM 2026 C C . PRO B 1 119 ? -9.195 -5.383 -12.828 1 98.5 119 PRO B C 1
ATOM 2028 O O . PRO B 1 119 ? -9.539 -5.203 -14 1 98.5 119 PRO B O 1
ATOM 2031 N N . ASP B 1 120 ? -8.516 -4.449 -12.195 1 98.75 120 ASP B N 1
ATOM 2032 C CA . ASP B 1 120 ? -8.055 -3.219 -12.828 1 98.75 120 ASP B CA 1
ATOM 2033 C C . ASP B 1 120 ? -6.613 -3.363 -13.32 1 98.75 120 ASP B C 1
ATOM 2035 O O . ASP B 1 120 ? -6.031 -2.408 -13.836 1 98.75 120 ASP B O 1
ATOM 2039 N N . GLY B 1 121 ? -6.004 -4.551 -13.055 1 98.44 121 GLY B N 1
ATOM 2040 C CA . GLY B 1 121 ? -4.641 -4.789 -13.492 1 98.44 121 GLY B CA 1
ATOM 2041 C C . GLY B 1 121 ? -3.607 -4.492 -12.422 1 98.44 121 GLY B C 1
ATOM 2042 O O . GLY B 1 121 ? -2.404 -4.566 -12.672 1 98.44 121 GLY B O 1
ATOM 2043 N N . ILE B 1 122 ? -4.039 -4.145 -11.227 1 98.69 122 ILE B N 1
ATOM 2044 C CA . ILE B 1 122 ? -3.115 -3.875 -10.133 1 98.69 122 ILE B CA 1
ATOM 2045 C C . ILE B 1 122 ? -2.346 -5.145 -9.781 1 98.69 122 ILE B C 1
ATOM 2047 O O . ILE B 1 122 ? -2.932 -6.227 -9.688 1 98.69 122 ILE B O 1
ATOM 2051 N N . ARG B 1 123 ? -1.056 -5.008 -9.555 1 98.62 123 ARG B N 1
ATOM 2052 C CA . ARG B 1 123 ? -0.178 -6.133 -9.242 1 98.62 123 ARG B CA 1
ATOM 2053 C C . ARG B 1 123 ? -0.285 -6.516 -7.77 1 98.62 123 ARG B C 1
ATOM 2055 O O . ARG B 1 123 ? -0.064 -5.684 -6.887 1 98.62 123 ARG B O 1
ATOM 2062 N N . LEU B 1 124 ? -0.605 -7.777 -7.543 1 98.69 124 LEU B N 1
ATOM 2063 C CA . LEU B 1 124 ? -0.786 -8.258 -6.176 1 98.69 124 LEU B CA 1
ATOM 2064 C C . LEU B 1 124 ? 0.064 -9.5 -5.922 1 98.69 124 LEU B C 1
ATOM 2066 O O . LEU B 1 124 ? 0.414 -10.219 -6.855 1 98.69 124 LEU B O 1
ATOM 2070 N N . GLU B 1 125 ? 0.347 -9.641 -4.684 1 98.44 125 GLU B N 1
ATOM 2071 C CA . GLU B 1 125 ? 1.08 -10.805 -4.191 1 98.44 125 GLU B CA 1
ATOM 2072 C C . GLU B 1 125 ? 0.45 -11.359 -2.918 1 98.44 125 GLU B C 1
ATOM 2074 O O . GLU B 1 125 ? 0.032 -10.594 -2.045 1 98.44 125 GLU B O 1
ATOM 2079 N N . ILE B 1 126 ? 0.3 -12.633 -2.822 1 98.25 126 ILE B N 1
ATOM 2080 C CA . ILE B 1 126 ? 0.095 -13.305 -1.548 1 98.25 126 ILE B CA 1
ATOM 2081 C C . ILE B 1 126 ? 1.321 -14.148 -1.209 1 98.25 126 ILE B C 1
ATOM 2083 O O . ILE B 1 126 ? 1.674 -15.07 -1.951 1 98.25 126 ILE B O 1
ATOM 2087 N N . SER B 1 127 ? 1.929 -13.82 -0.127 1 97.19 127 SER B N 1
ATOM 2088 C CA . SER B 1 127 ? 3.211 -14.453 0.181 1 97.19 127 SER B CA 1
ATOM 2089 C C . SER B 1 127 ? 3.135 -15.258 1.473 1 97.19 127 SER B C 1
ATOM 2091 O O . SER B 1 127 ? 2.195 -15.102 2.256 1 97.19 127 SER B O 1
ATOM 2093 N N . VAL B 1 128 ? 4.094 -16.109 1.676 1 96.12 128 VAL B N 1
ATOM 2094 C CA . VAL B 1 128 ? 4.355 -16.859 2.898 1 96.12 128 VAL B CA 1
ATOM 2095 C C . VAL B 1 128 ? 5.824 -16.719 3.297 1 96.12 128 VAL B C 1
ATOM 2097 O O . VAL B 1 128 ? 6.703 -16.672 2.436 1 96.12 128 VAL B O 1
ATOM 2100 N N . PRO B 1 129 ? 6.055 -16.672 4.594 1 92 129 PRO B N 1
ATOM 2101 C CA . PRO B 1 129 ? 7.438 -16.484 5.035 1 92 129 PRO B CA 1
ATOM 2102 C C . PRO B 1 129 ? 8.266 -17.766 4.965 1 92 129 PRO B C 1
ATOM 2104 O O . PRO B 1 129 ? 9.5 -17.703 4.969 1 92 129 PRO B O 1
ATOM 2107 N N . ASP B 1 130 ? 7.578 -18.828 4.969 1 94.06 130 ASP B N 1
ATOM 2108 C CA . ASP B 1 130 ? 8.273 -20.109 4.984 1 94.06 130 ASP B CA 1
ATOM 2109 C C . ASP B 1 130 ? 7.531 -21.156 4.145 1 94.06 130 ASP B C 1
ATOM 2111 O O . ASP B 1 130 ? 6.344 -20.984 3.854 1 94.06 130 ASP B O 1
ATOM 2115 N N . GLY B 1 131 ? 8.312 -22.172 3.711 1 94.5 131 GLY B N 1
ATOM 2116 C CA . GLY B 1 131 ? 7.688 -23.297 3.043 1 94.5 131 GLY B CA 1
ATOM 2117 C C . GLY B 1 131 ? 7.824 -23.25 1.534 1 94.5 131 GLY B C 1
ATOM 2118 O O . GLY B 1 131 ? 7.273 -24.109 0.829 1 94.5 131 GLY B O 1
ATOM 2119 N N . ALA B 1 132 ? 8.586 -22.234 1.056 1 94.62 132 ALA B N 1
ATOM 2120 C CA . ALA B 1 132 ? 8.695 -22.094 -0.393 1 94.62 132 ALA B CA 1
ATOM 2121 C C . ALA B 1 132 ? 10.078 -22.516 -0.885 1 94.62 132 ALA B C 1
ATOM 2123 O O . ALA B 1 132 ? 10.438 -22.25 -2.033 1 94.62 132 ALA B O 1
ATOM 2124 N N . GLU B 1 133 ? 10.875 -23.172 -0.042 1 92.12 133 GLU B N 1
ATOM 2125 C CA . GLU B 1 133 ? 12.258 -23.531 -0.364 1 92.12 133 GLU B CA 1
ATOM 2126 C C . GLU B 1 133 ? 12.336 -24.344 -1.644 1 92.12 133 GLU B C 1
ATOM 2128 O O . GLU B 1 133 ? 13.305 -24.25 -2.398 1 92.12 133 GLU B O 1
ATOM 2133 N N . GLY B 1 134 ? 11.414 -25.125 -1.907 1 90.62 134 GLY B N 1
ATOM 2134 C CA . GLY B 1 134 ? 11.445 -26.016 -3.064 1 90.62 134 GLY B CA 1
ATOM 2135 C C . GLY B 1 134 ? 10.773 -25.422 -4.289 1 90.62 134 GLY B C 1
ATOM 2136 O O . GLY B 1 134 ? 10.797 -26.016 -5.367 1 90.62 134 GLY B O 1
ATOM 2137 N N . ALA B 1 135 ? 10.219 -24.281 -4.18 1 93.62 135 ALA B N 1
ATOM 2138 C CA . ALA B 1 135 ? 9.531 -23.625 -5.293 1 9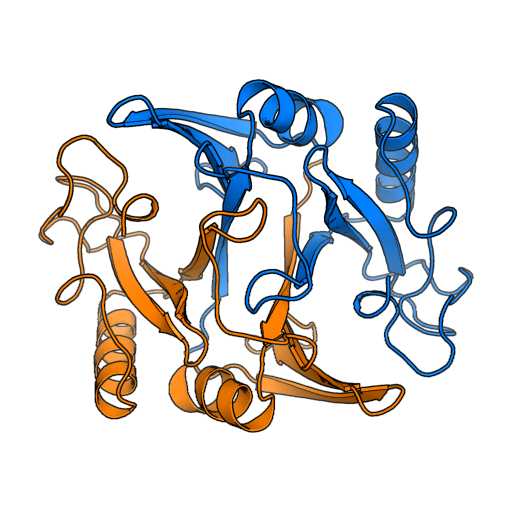3.62 135 ALA B CA 1
ATOM 2139 C C . ALA B 1 135 ? 10.531 -22.984 -6.25 1 93.62 135 ALA B C 1
ATOM 2141 O O . ALA B 1 135 ? 11.617 -22.578 -5.84 1 93.62 135 ALA B O 1
ATOM 2142 N N . PRO B 1 136 ? 10.195 -22.922 -7.527 1 93.62 136 PRO B N 1
ATOM 2143 C CA . PRO B 1 136 ? 11.094 -22.25 -8.477 1 93.62 136 PRO B CA 1
ATOM 2144 C C . PRO B 1 136 ? 11.211 -20.75 -8.211 1 93.62 136 PRO B C 1
ATOM 2146 O O . PRO B 1 136 ? 10.297 -20.141 -7.66 1 93.62 136 PRO B O 1
ATOM 2149 N N . ALA B 1 137 ? 12.312 -20.172 -8.578 1 92.62 137 ALA B N 1
ATOM 2150 C CA . ALA B 1 137 ? 12.539 -18.734 -8.578 1 92.62 137 ALA B CA 1
ATOM 2151 C C . ALA B 1 137 ? 12.609 -18.188 -10 1 92.62 137 ALA B C 1
ATOM 2153 O O . ALA B 1 137 ? 13.602 -18.391 -10.703 1 92.62 137 ALA B O 1
ATOM 2154 N N . PRO B 1 138 ? 11.609 -17.5 -10.375 1 91.31 138 PRO B N 1
ATOM 2155 C CA . PRO B 1 138 ? 11.523 -17.078 -11.773 1 91.31 138 PRO B CA 1
ATOM 2156 C C . PRO B 1 138 ? 12.695 -16.188 -12.195 1 91.31 138 PRO B C 1
ATOM 2158 O O . PRO B 1 138 ? 13 -16.094 -13.391 1 91.31 138 PRO B O 1
ATOM 2161 N N . HIS B 1 139 ? 13.266 -15.477 -11.242 1 84.69 139 HIS B N 1
ATOM 2162 C CA . HIS B 1 139 ? 14.391 -14.594 -11.516 1 84.69 139 HIS B CA 1
ATOM 2163 C C . HIS B 1 139 ? 15.617 -14.992 -10.711 1 84.69 139 HIS B C 1
ATOM 2165 O O . HIS B 1 139 ? 15.547 -15.133 -9.484 1 84.69 139 HIS B O 1
ATOM 2171 N N . ALA B 1 140 ? 16.688 -15.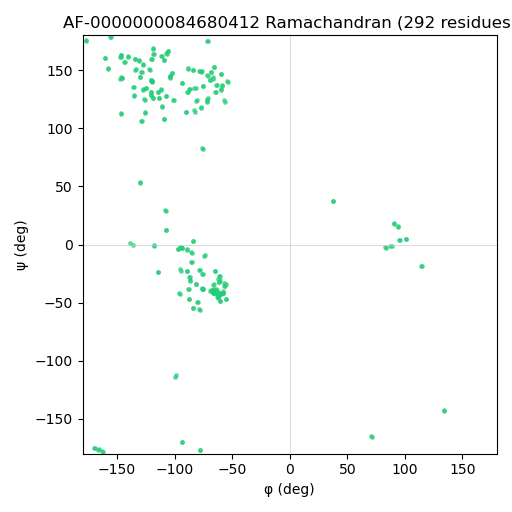148 -11.32 1 77.81 140 ALA B N 1
ATOM 2172 C CA . ALA B 1 140 ? 17.906 -15.664 -10.688 1 77.81 140 ALA B CA 1
ATOM 2173 C C . ALA B 1 140 ? 18.562 -14.586 -9.828 1 77.81 140 ALA B C 1
ATOM 2175 O O . ALA B 1 140 ? 19.047 -14.875 -8.727 1 77.81 140 ALA B O 1
ATOM 2176 N N . SER B 1 141 ? 18.547 -13.414 -10.258 1 79 141 SER B N 1
ATOM 2177 C CA . SER B 1 141 ? 19.391 -12.398 -9.617 1 79 141 SER B CA 1
ATOM 2178 C C . SER B 1 141 ? 18.531 -11.281 -9.023 1 79 141 SER B C 1
ATOM 2180 O O . SER B 1 141 ? 19.062 -10.344 -8.43 1 79 141 SER B O 1
ATOM 2182 N N . ALA B 1 142 ? 17.234 -11.398 -9.188 1 84.5 142 ALA B N 1
ATOM 2183 C CA . ALA B 1 142 ? 16.359 -10.312 -8.758 1 84.5 142 ALA B CA 1
ATOM 2184 C C . ALA B 1 142 ? 15.227 -10.828 -7.871 1 84.5 142 ALA B C 1
ATOM 2186 O O . ALA B 1 142 ? 14.82 -11.992 -7.984 1 84.5 142 ALA B O 1
ATOM 2187 N N . PRO B 1 143 ? 14.852 -9.961 -6.973 1 90.06 143 PRO B N 1
ATOM 2188 C CA . PRO B 1 143 ? 13.695 -10.398 -6.188 1 90.06 143 PRO B CA 1
ATOM 2189 C C . PRO B 1 143 ? 12.461 -10.664 -7.047 1 90.06 143 PRO B C 1
ATOM 2191 O O . PRO B 1 143 ? 12.055 -9.797 -7.828 1 90.06 143 PRO B O 1
ATOM 2194 N N . THR B 1 144 ? 11.844 -11.734 -6.828 1 92.88 144 THR B N 1
ATOM 2195 C CA . THR B 1 144 ? 10.703 -12.125 -7.648 1 92.88 144 THR B CA 1
ATOM 2196 C C . THR B 1 144 ? 9.578 -11.102 -7.531 1 92.88 144 THR B C 1
ATOM 2198 O O . THR B 1 144 ? 8.875 -10.828 -8.508 1 92.88 144 THR B O 1
ATOM 2201 N N . CYS B 1 145 ? 9.414 -10.461 -6.398 1 92.25 145 CYS B N 1
ATOM 2202 C CA . CYS B 1 145 ? 8.289 -9.547 -6.195 1 92.25 145 CYS B CA 1
ATOM 2203 C C . CYS B 1 145 ? 8.5 -8.25 -6.961 1 92.25 145 CYS B C 1
ATOM 2205 O O . CYS B 1 145 ? 7.578 -7.438 -7.074 1 92.25 145 CYS B O 1
ATOM 2207 N N . GLY B 1 146 ? 9.641 -8.039 -7.5 1 91.06 146 GLY B N 1
ATOM 2208 C CA . GLY B 1 146 ? 9.922 -6.793 -8.195 1 91.06 146 GLY B CA 1
ATOM 2209 C C . GLY B 1 146 ? 9.703 -6.883 -9.695 1 91.06 146 GLY B C 1
ATOM 2210 O O . GLY B 1 146 ? 9.602 -5.859 -10.375 1 91.06 146 GLY B O 1
ATOM 2211 N N . PHE B 1 147 ? 9.727 -8.047 -10.164 1 82.31 147 PHE B N 1
ATOM 2212 C CA . PHE B 1 147 ? 9.852 -8.18 -11.609 1 82.31 147 PHE B CA 1
ATOM 2213 C C . PHE B 1 147 ? 8.789 -9.117 -12.164 1 82.31 147 PHE B C 1
ATOM 2215 O O . PHE B 1 147 ? 9.109 -10.172 -12.711 1 82.31 147 PHE B O 1
ATOM 2222 N N . PHE B 1 148 ? 7.621 -8.797 -11.828 1 82 148 PHE B N 1
ATOM 2223 C CA . PHE B 1 148 ? 6.488 -9.5 -12.414 1 82 148 PHE B CA 1
ATOM 2224 C C . PHE B 1 148 ? 5.508 -8.523 -13.055 1 82 148 PHE B C 1
ATOM 2226 O O . PHE B 1 148 ? 5.523 -7.332 -12.742 1 82 148 PHE B O 1
#

Foldseek 3Di:
DDDDQAADEDEDQDPVQQCCCCCVLVNWAWQDWDDDPRWIKTFTHDPDNGGRYIYTNDDPAFDDCPDPDDNAEEAEDADLVVLVVSVVSCVVVPWAWPDDGWAAQEAQAQKTWTWTAGPRRGIYTYMYRGDRRPHHHPDHPGGNSRPD/DDDDQAADEDADQDVVQQCCCCCVLVNWAWQDWDDDPRWIKTFTHDPDNGGRYIYINDDPAFDDCPDPDDNAEEAEDADLVVLVVSVVSCVVVVWAWPDDGWAAQEAQAQKTWTWTAGPRRGIYTYMYRGDRRPHHHPDHPGGNSRPD